Protein AF-A0A1A8JPI0-F1 (afdb_monomer)

Nearest PDB structures (foldseek):
  7llj-assembly1_C  TM=5.396E-01  e=3.370E-02  Homo sapiens
  7l15-assembly1_A  TM=3.030E-01  e=1.569E-03  Monodelphis domestica
  7k0x-assembly1_C  TM=3.435E-01  e=7.639E-03  Monodelphis domestica
  7zt7-assembly1_A  TM=4.839E-01  e=7.078E-02  Homo sapiens
  8vdu-assembly1_B  TM=3.968E-01  e=4.764E-02  Homo sapiens

Solvent-accessible surface area (backbone atoms only — not comparable to full-atom values): 12914 Å² total; per-residue (Å²): 116,48,81,46,78,61,79,91,78,86,69,58,68,74,46,76,54,77,76,43,81,44,63,92,47,103,88,45,77,46,81,47,73,54,82,44,61,61,86,57,78,92,54,77,56,30,42,29,46,37,41,74,49,92,98,50,78,75,46,72,52,73,46,75,52,88,70,71,43,73,78,38,79,75,42,79,43,75,70,52,94,68,92,51,67,63,35,64,44,38,36,37,57,46,61,51,48,36,70,75,84,89,80,41,81,43,66,53,72,57,95,89,44,74,47,74,51,100,48,57,56,57,57,48,79,46,71,64,54,80,30,44,55,46,77,56,93,44,35,34,46,31,36,46,55,47,77,50,89,65,74,56,50,78,48,61,31,44,65,93,33,69,68,56,92,72,42,50,73,50,76,48,75,57,99,75,34,34,38,36,36,44,36,30,76,35,85,60,65,52,30,29,33,42,35,40,39,37,98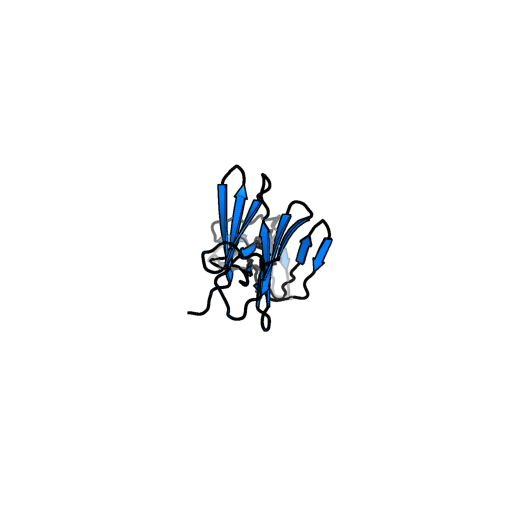,89,51,72,52,73,46,69,53,36,74,44,69,134

Sequence (212 aa):
MQWKWEGRAQLNITELEEVKVITPDAQRWMLLSSLSFTVSHLVKPRIRCEVKHPGAKVLSTSKELHVTFPPKDVKVQIESLTVQQGGTALLLCSCKADPPVSDYRWSYTQHGRTVHLNWRTHFLRVYNLSSSCVVGASEVLCRCSVDSNPKSAVTWSVNETAPRQDYNMSTTSESGMLTASLRGRMDKPLRVICFALNALGNDSLVLLQGDE

Mean predicted aligned error: 15.01 Å

Organism: Not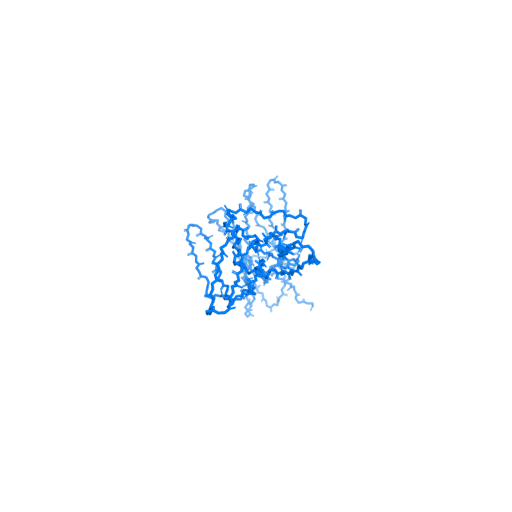hobranchius kuhntae (NCBI:txid321403)

Foldseek 3Di:
DDKDWDDDDDFAFPDWDDWDWDDPDPPDIDIDTDTDTDDDPVDFTKMKDWDDDPPDDIDMDIDTDDDWDAWDPWDWDFPDPDDAAQDKTKIATDTDGPPDDDWDWDWDADPNDIDTDPDTDRIDIDGGDQWAWDDDQFKIKTKDKDQDVVAWDKAKDWQNHGDDPQWDWDWDADPRIIMIMIMGTHNFFTWMKMKIDDPVGIDMHTHTHGDD

Structure (mmCIF, N/CA/C/O backbone):
data_AF-A0A1A8JPI0-F1
#
_entry.id   AF-A0A1A8JPI0-F1
#
loop_
_atom_site.group_PDB
_atom_site.id
_atom_site.type_symbol
_atom_site.label_atom_id
_atom_site.label_alt_id
_atom_site.label_comp_id
_atom_site.label_asym_id
_atom_site.label_entity_id
_atom_site.label_seq_id
_atom_site.pdbx_PDB_ins_code
_atom_site.Cartn_x
_atom_site.Cartn_y
_atom_site.Cartn_z
_atom_site.occupancy
_atom_site.B_iso_or_equiv
_atom_site.auth_seq_id
_atom_site.auth_comp_id
_atom_site.auth_asym_id
_atom_site.auth_atom_id
_atom_site.pdbx_PDB_model_num
ATOM 1 N N . MET A 1 1 ? 25.474 -4.934 -44.610 1.00 78.44 1 MET A N 1
ATOM 2 C CA . MET A 1 1 ? 24.372 -5.369 -43.720 1.00 78.44 1 MET A CA 1
ATOM 3 C C . MET A 1 1 ? 23.954 -4.156 -42.910 1.00 78.44 1 MET A C 1
ATOM 5 O O . MET A 1 1 ? 24.830 -3.366 -42.591 1.00 78.44 1 MET A O 1
ATOM 9 N N . GLN A 1 2 ? 22.663 -3.943 -42.672 1.00 83.31 2 GLN A N 1
ATOM 10 C CA . GLN A 1 2 ? 22.161 -2.754 -41.978 1.00 83.31 2 GLN A CA 1
ATOM 11 C C . GLN A 1 2 ? 21.043 -3.127 -41.004 1.00 83.31 2 GLN A C 1
ATOM 13 O O . GLN A 1 2 ? 20.211 -3.984 -41.308 1.00 83.31 2 GLN A O 1
ATOM 18 N N . TRP A 1 3 ? 21.009 -2.455 -39.858 1.00 83.25 3 TRP A N 1
ATOM 19 C CA . TRP A 1 3 ? 19.936 -2.586 -38.881 1.00 83.25 3 TRP A CA 1
ATOM 20 C C . TRP A 1 3 ? 18.904 -1.482 -39.082 1.00 83.25 3 TRP A C 1
ATOM 22 O O . TRP A 1 3 ? 19.239 -0.329 -39.349 1.00 83.25 3 TRP A O 1
ATOM 32 N N . LYS A 1 4 ? 17.634 -1.848 -38.970 1.00 79.94 4 LYS A N 1
ATOM 33 C CA . LYS A 1 4 ? 16.490 -0.949 -39.024 1.00 79.94 4 LYS A CA 1
ATOM 34 C C . LYS A 1 4 ? 15.548 -1.249 -37.879 1.00 79.94 4 LYS A C 1
ATOM 36 O O . LYS A 1 4 ? 15.477 -2.364 -37.369 1.00 79.94 4 LYS A O 1
ATOM 41 N N . TRP A 1 5 ? 14.779 -0.242 -37.524 1.00 75.69 5 TRP A N 1
ATOM 42 C CA . TRP A 1 5 ? 13.761 -0.347 -36.505 1.00 75.69 5 TRP A CA 1
ATOM 43 C C . TRP A 1 5 ? 12.364 -0.303 -37.135 1.00 75.69 5 TRP A C 1
ATOM 45 O O . TRP A 1 5 ? 12.123 0.454 -38.074 1.00 75.69 5 TRP A O 1
ATOM 55 N N . GLU A 1 6 ? 11.457 -1.131 -36.616 1.00 71.62 6 GLU A N 1
ATOM 56 C CA . GLU A 1 6 ? 10.059 -1.214 -37.047 1.00 71.62 6 GLU A CA 1
ATOM 57 C C . GLU A 1 6 ? 9.144 -0.884 -35.850 1.00 71.62 6 GLU A C 1
ATOM 59 O O . GLU A 1 6 ? 8.754 -1.776 -35.103 1.00 71.62 6 GLU A O 1
ATOM 64 N N . GLY A 1 7 ? 8.808 0.390 -35.615 1.00 65.06 7 GLY A N 1
ATOM 65 C CA . GLY A 1 7 ? 7.918 0.792 -34.510 1.00 65.06 7 GLY A CA 1
ATOM 66 C C . GLY A 1 7 ? 7.526 2.278 -34.528 1.00 65.06 7 GLY A C 1
ATOM 67 O O . GLY A 1 7 ? 7.661 2.926 -35.559 1.00 65.06 7 GLY A O 1
ATOM 68 N N . ARG A 1 8 ? 7.075 2.840 -33.384 1.00 57.16 8 ARG A N 1
ATOM 69 C CA . ARG A 1 8 ? 6.932 4.312 -33.167 1.00 57.16 8 ARG A CA 1
ATOM 70 C C . ARG A 1 8 ? 7.929 4.972 -32.176 1.00 57.16 8 ARG A C 1
ATOM 72 O O . ARG A 1 8 ? 8.239 6.141 -32.353 1.00 57.16 8 ARG A O 1
ATOM 79 N N . ALA A 1 9 ? 8.475 4.249 -31.191 1.00 57.00 9 ALA A N 1
ATOM 80 C CA . ALA A 1 9 ? 9.609 4.676 -30.351 1.00 57.00 9 ALA A CA 1
ATOM 81 C C . ALA A 1 9 ? 11.015 4.222 -30.839 1.00 57.00 9 ALA A C 1
ATOM 83 O O . ALA A 1 9 ? 11.267 3.019 -30.934 1.00 57.00 9 ALA A O 1
ATOM 84 N N . GLN A 1 10 ? 11.939 5.164 -31.075 1.00 58.81 10 GLN A N 1
ATOM 85 C CA . GLN A 1 10 ? 13.361 4.886 -31.345 1.00 58.81 10 GLN A CA 1
ATOM 86 C C . GLN A 1 10 ? 14.073 4.404 -30.064 1.00 58.81 10 GLN A C 1
ATOM 88 O O . GLN A 1 10 ? 13.866 4.965 -28.991 1.00 58.81 10 GLN A O 1
ATOM 93 N N . LEU A 1 11 ? 14.895 3.354 -30.161 1.00 62.53 11 LEU A N 1
ATOM 94 C CA . LEU A 1 11 ? 15.767 2.917 -29.063 1.00 62.53 11 LEU A CA 1
ATOM 95 C C . LEU A 1 11 ? 17.006 3.819 -28.997 1.00 62.53 11 LEU A C 1
ATOM 97 O O . LEU A 1 11 ? 17.505 4.246 -30.038 1.00 62.53 11 LEU A O 1
ATOM 101 N N . ASN A 1 12 ? 17.540 4.050 -27.796 1.00 65.44 12 ASN A N 1
ATOM 102 C CA . ASN A 1 12 ? 18.836 4.709 -27.627 1.00 65.44 12 ASN A CA 1
ATOM 103 C C . ASN A 1 12 ? 19.932 3.738 -28.082 1.00 65.44 12 ASN A C 1
ATOM 105 O O . ASN A 1 12 ? 20.380 2.894 -27.303 1.00 65.44 12 ASN A O 1
ATOM 109 N N . ILE A 1 13 ? 20.293 3.811 -29.366 1.00 64.31 13 ILE A N 1
ATOM 110 C CA . ILE A 1 13 ? 21.412 3.055 -29.931 1.00 64.31 13 ILE A CA 1
ATOM 111 C C . ILE A 1 13 ? 22.673 3.556 -29.242 1.00 64.31 13 ILE A C 1
ATOM 113 O O . ILE A 1 13 ? 22.999 4.739 -29.320 1.00 64.31 13 ILE A O 1
ATOM 117 N N . THR A 1 14 ? 23.346 2.650 -28.547 1.00 61.84 14 THR A N 1
ATOM 118 C CA . THR A 1 14 ? 24.568 2.964 -27.815 1.00 61.84 14 THR A CA 1
ATOM 119 C C . THR A 1 14 ? 25.775 2.831 -28.731 1.00 61.84 14 THR A C 1
ATOM 121 O O . THR A 1 14 ? 26.675 3.658 -28.670 1.00 61.84 14 THR A O 1
ATOM 124 N N . GLU A 1 15 ? 25.777 1.814 -29.601 1.00 67.94 15 GLU A N 1
ATOM 125 C CA . GLU A 1 15 ? 26.880 1.550 -30.522 1.00 67.94 15 GLU A CA 1
ATOM 126 C C . GLU A 1 15 ? 26.414 0.704 -31.716 1.00 67.94 15 GLU A C 1
ATOM 128 O O . GLU A 1 15 ? 25.621 -0.235 -31.574 1.00 67.94 15 GLU A O 1
ATOM 133 N N . LEU A 1 16 ? 26.919 1.040 -32.904 1.00 71.81 16 LEU A N 1
ATOM 134 C CA . LEU A 1 16 ? 26.778 0.236 -34.112 1.00 71.81 16 LEU A CA 1
ATOM 135 C C . LEU A 1 16 ? 28.178 -0.250 -34.494 1.00 71.81 16 LEU A C 1
ATOM 137 O O . LEU A 1 16 ? 28.979 0.533 -34.999 1.00 71.81 16 LEU A O 1
ATOM 141 N N . GLU A 1 17 ? 28.486 -1.517 -34.225 1.00 74.81 17 GLU A N 1
ATOM 142 C CA . GLU A 1 17 ? 29.801 -2.055 -34.574 1.00 74.81 17 GLU A CA 1
ATOM 143 C C . GLU A 1 17 ? 29.957 -2.176 -36.095 1.00 74.81 17 GLU A C 1
ATOM 145 O O . GLU A 1 17 ? 29.012 -2.512 -36.822 1.00 74.81 17 GLU A O 1
ATOM 150 N N . GLU A 1 18 ? 31.184 -1.963 -36.573 1.00 75.12 18 GLU A N 1
ATOM 151 C CA . GLU A 1 18 ? 31.538 -2.204 -37.967 1.00 75.12 18 GLU A CA 1
ATOM 152 C C . GLU A 1 18 ? 31.299 -3.668 -38.366 1.00 75.12 18 GLU A C 1
ATOM 154 O O . GLU A 1 18 ? 31.441 -4.604 -37.573 1.00 75.12 18 GLU A O 1
ATOM 159 N N . VAL A 1 19 ? 30.922 -3.874 -39.629 1.00 80.75 19 VAL A N 1
ATOM 160 C CA . VAL A 1 19 ? 30.636 -5.209 -40.161 1.00 80.75 19 VAL A CA 1
ATOM 161 C C . VAL A 1 19 ? 31.939 -5.997 -40.289 1.00 80.75 19 VAL A C 1
ATOM 163 O O . VAL A 1 19 ? 32.827 -5.616 -41.048 1.00 80.75 19 VAL A O 1
ATOM 166 N N . LYS A 1 20 ? 32.026 -7.133 -39.596 1.00 83.38 20 LYS A N 1
ATOM 167 C CA . LYS A 1 20 ? 33.195 -8.021 -39.599 1.00 83.38 20 LYS A CA 1
ATOM 168 C C . LYS A 1 20 ? 32.975 -9.180 -40.570 1.00 83.38 20 LYS A C 1
ATOM 170 O O . LYS A 1 20 ? 31.888 -9.757 -40.620 1.00 83.38 20 LYS A O 1
ATOM 175 N N . VAL A 1 21 ? 34.009 -9.548 -41.323 1.00 83.00 21 VAL A N 1
ATOM 176 C CA . VAL A 1 21 ? 34.019 -10.778 -42.128 1.00 83.00 21 VAL A CA 1
ATOM 177 C C . VAL A 1 21 ? 34.568 -11.899 -41.255 1.00 83.00 21 VAL A C 1
ATOM 179 O O . VAL A 1 21 ? 35.678 -11.791 -40.743 1.00 83.00 21 VAL A O 1
ATOM 182 N N . ILE A 1 22 ? 33.795 -12.964 -41.070 1.00 85.50 22 ILE A N 1
ATOM 183 C CA . ILE A 1 22 ? 34.200 -14.146 -40.305 1.00 85.50 22 ILE A CA 1
ATOM 184 C C . ILE A 1 22 ? 34.196 -15.376 -41.210 1.00 85.50 22 ILE A C 1
ATOM 186 O O . ILE A 1 22 ? 33.328 -15.524 -42.067 1.00 85.50 22 ILE A O 1
ATOM 190 N N . THR A 1 23 ? 35.148 -16.278 -41.015 1.00 82.25 23 THR A N 1
ATOM 191 C CA . THR A 1 23 ? 35.260 -17.539 -41.761 1.00 82.25 23 THR A CA 1
ATOM 192 C C . THR A 1 23 ? 35.110 -18.708 -40.789 1.00 82.25 23 THR A C 1
ATOM 194 O O . THR A 1 23 ? 36.103 -19.114 -40.190 1.00 82.25 23 THR A O 1
ATOM 197 N N . PRO A 1 24 ? 33.882 -19.215 -40.557 1.00 76.25 24 PRO A N 1
ATOM 198 C CA . PRO A 1 24 ? 33.646 -20.348 -39.655 1.00 76.25 24 PRO A CA 1
ATOM 199 C C . PRO A 1 24 ? 34.310 -21.657 -40.111 1.00 76.25 24 PRO A C 1
ATOM 201 O O . PRO A 1 24 ? 34.528 -22.531 -39.281 1.00 76.25 24 PRO A O 1
ATOM 204 N N . ASP A 1 25 ? 34.616 -21.792 -41.404 1.00 82.81 25 ASP A N 1
ATOM 205 C CA . ASP A 1 25 ? 35.359 -22.912 -41.991 1.00 82.81 25 ASP A CA 1
ATOM 206 C C . ASP A 1 25 ? 36.120 -22.429 -43.246 1.00 82.81 25 ASP A C 1
ATOM 208 O O . ASP A 1 25 ? 35.804 -21.368 -43.795 1.00 82.81 25 ASP A O 1
ATOM 212 N N . ALA A 1 26 ? 37.094 -23.205 -43.727 1.00 76.56 26 ALA A N 1
ATOM 213 C CA . ALA A 1 26 ? 38.000 -22.876 -44.832 1.00 76.56 26 ALA A CA 1
ATOM 214 C C . ALA A 1 26 ? 37.295 -22.546 -46.167 1.00 76.56 26 ALA A C 1
ATOM 216 O O . ALA A 1 26 ? 37.900 -21.933 -47.045 1.00 76.56 26 ALA A O 1
ATOM 217 N N . GLN A 1 27 ? 36.020 -22.918 -46.331 1.00 78.25 27 GLN A N 1
ATOM 218 C CA . GLN A 1 27 ? 35.247 -22.724 -47.566 1.00 78.25 27 GLN A CA 1
ATOM 219 C C . GLN A 1 27 ? 34.099 -21.713 -47.471 1.00 78.25 27 GLN A C 1
ATOM 221 O O . GLN A 1 27 ? 33.479 -21.411 -48.494 1.00 78.25 27 GLN A O 1
ATOM 226 N N . ARG A 1 28 ? 33.778 -21.173 -46.289 1.00 82.88 28 ARG A N 1
ATOM 227 C CA . ARG A 1 28 ? 32.602 -20.304 -46.129 1.00 82.88 28 ARG A CA 1
ATOM 228 C C . ARG A 1 28 ? 32.938 -19.063 -45.324 1.00 82.88 28 ARG A C 1
ATOM 230 O O . ARG A 1 28 ? 33.377 -19.153 -44.186 1.00 82.88 28 ARG A O 1
ATOM 237 N N . TRP A 1 29 ? 32.661 -17.903 -45.909 1.00 80.19 29 TRP A N 1
ATOM 238 C CA . TRP A 1 29 ? 32.711 -16.615 -45.227 1.00 80.19 29 TRP A CA 1
ATOM 239 C C . TRP A 1 29 ? 31.293 -16.154 -44.860 1.00 80.19 29 TRP A C 1
ATOM 241 O O . TRP A 1 29 ? 30.316 -16.477 -45.540 1.00 80.19 29 TRP A O 1
ATOM 251 N N . MET A 1 30 ? 31.169 -15.415 -43.760 1.00 82.06 30 MET A N 1
ATOM 252 C CA . MET A 1 30 ? 29.934 -14.797 -43.280 1.00 82.06 30 MET A CA 1
ATOM 253 C C . MET A 1 30 ? 30.204 -13.350 -42.865 1.00 82.06 30 MET A C 1
ATOM 255 O O . MET A 1 30 ? 31.311 -13.001 -42.460 1.00 82.06 30 MET A O 1
ATOM 259 N N . LEU A 1 31 ? 29.176 -12.508 -42.950 1.00 82.69 31 LEU A N 1
ATOM 260 C CA . LEU A 1 31 ? 29.212 -11.143 -42.431 1.00 82.69 31 LEU A CA 1
ATOM 261 C C . LEU A 1 31 ? 28.540 -11.113 -41.061 1.00 82.69 31 LEU A C 1
ATOM 263 O O . LEU A 1 31 ? 27.388 -11.524 -40.929 1.00 82.69 31 LEU A O 1
ATOM 267 N N . LEU A 1 32 ? 29.250 -10.600 -40.064 1.00 84.56 32 LEU A N 1
ATOM 268 C CA . LEU A 1 32 ? 28.739 -10.364 -38.724 1.00 84.56 32 LEU A CA 1
ATOM 269 C C . LEU A 1 32 ? 28.519 -8.863 -38.533 1.00 84.56 32 LEU A C 1
ATOM 271 O O . LEU A 1 32 ? 29.425 -8.062 -38.745 1.00 84.56 32 LEU A O 1
ATOM 275 N N . SER A 1 33 ? 27.314 -8.484 -38.119 1.00 86.06 33 SER A N 1
ATOM 276 C CA . SER A 1 33 ? 26.987 -7.118 -37.713 1.00 86.06 33 SER A CA 1
ATOM 277 C C . SER A 1 33 ? 26.360 -7.170 -36.326 1.00 86.06 33 SER A C 1
ATOM 279 O O . SER A 1 33 ? 25.425 -7.940 -36.114 1.00 86.06 33 SER A O 1
ATOM 281 N N . SER A 1 34 ? 26.881 -6.367 -35.401 1.00 84.38 34 SER A N 1
ATOM 282 C CA . SER A 1 34 ? 26.417 -6.279 -34.014 1.00 84.38 34 SER A CA 1
ATOM 283 C C . SER A 1 34 ? 25.690 -4.949 -33.796 1.00 84.38 34 SER A C 1
ATOM 285 O O . SER A 1 34 ? 26.083 -3.922 -34.353 1.00 84.38 34 SER A O 1
ATOM 287 N N . LEU A 1 35 ? 24.603 -4.977 -33.026 1.00 84.38 35 LEU A N 1
ATOM 288 C CA . LEU A 1 35 ? 23.810 -3.803 -32.663 1.00 84.38 35 LEU A CA 1
ATOM 289 C C . LEU A 1 35 ? 23.634 -3.781 -31.146 1.00 84.38 35 LEU A C 1
ATOM 291 O O . LEU A 1 35 ? 23.026 -4.697 -30.589 1.00 84.38 35 LEU A O 1
ATOM 295 N N . SER A 1 36 ? 24.080 -2.696 -30.513 1.00 81.62 36 SER A N 1
ATOM 296 C CA . SER A 1 36 ? 23.961 -2.475 -29.072 1.00 81.62 36 SER A CA 1
ATOM 297 C C . SER A 1 36 ? 23.056 -1.279 -28.786 1.00 81.62 36 SER A C 1
ATOM 299 O O . SER A 1 36 ? 23.210 -0.199 -29.359 1.00 81.62 36 SER A O 1
ATOM 301 N N . PHE A 1 37 ? 22.085 -1.461 -27.896 1.00 82.06 37 PHE A N 1
ATOM 302 C CA . PHE A 1 37 ? 21.125 -0.423 -27.520 1.00 82.06 37 PHE A CA 1
ATOM 303 C C . PHE A 1 37 ? 20.612 -0.645 -26.098 1.00 82.06 37 PHE A C 1
ATOM 305 O O . PHE A 1 37 ? 20.614 -1.765 -25.583 1.00 82.06 37 PHE A O 1
ATOM 312 N N . THR A 1 38 ? 20.121 0.418 -25.462 1.00 81.94 38 THR A N 1
ATOM 313 C CA . THR A 1 38 ? 19.452 0.305 -24.161 1.00 81.94 38 THR A CA 1
ATOM 314 C C . THR A 1 38 ? 17.986 -0.072 -24.346 1.00 81.94 38 THR A C 1
ATOM 316 O O . THR A 1 38 ? 17.207 0.651 -24.969 1.00 81.94 38 THR A O 1
ATOM 319 N N . VAL A 1 39 ? 17.599 -1.218 -23.792 1.00 82.38 39 VAL A N 1
ATOM 320 C CA . VAL A 1 39 ? 16.227 -1.728 -23.864 1.00 82.38 39 VAL A CA 1
ATOM 321 C C . VAL A 1 39 ? 15.361 -1.036 -22.805 1.00 82.38 39 VAL A C 1
ATOM 323 O O . VAL A 1 39 ? 15.800 -0.821 -21.677 1.00 82.38 39 VAL A O 1
ATOM 326 N N . SER A 1 40 ? 14.109 -0.721 -23.146 1.00 83.44 40 SER A N 1
ATOM 327 C CA . SER A 1 40 ? 13.115 -0.201 -22.203 1.00 83.44 40 SER A CA 1
ATOM 328 C C . SER A 1 40 ? 11.871 -1.082 -22.188 1.00 83.44 40 SER A C 1
ATOM 330 O O . SER A 1 40 ? 11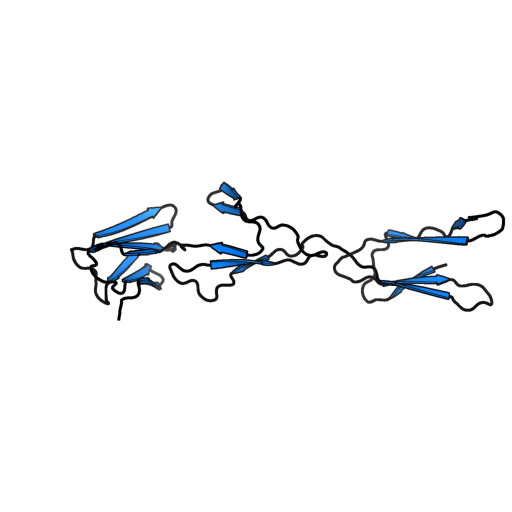.348 -1.437 -23.239 1.00 83.44 40 SER A O 1
ATOM 332 N N . HIS A 1 41 ? 11.371 -1.385 -20.990 1.00 83.88 41 HIS A N 1
ATOM 333 C CA . HIS A 1 41 ? 10.131 -2.138 -20.770 1.00 83.88 41 HIS A CA 1
ATOM 334 C C . HIS A 1 41 ? 8.861 -1.357 -21.156 1.00 83.88 41 HIS A C 1
ATOM 336 O O . HIS A 1 41 ? 7.781 -1.932 -21.247 1.00 83.88 41 HIS A O 1
ATOM 342 N N . LEU A 1 42 ? 8.976 -0.043 -21.382 1.00 81.38 42 LEU A N 1
ATOM 343 C CA . LEU A 1 42 ? 7.857 0.812 -21.794 1.00 81.38 42 LEU A CA 1
ATOM 344 C C . LEU A 1 42 ? 7.460 0.602 -23.262 1.00 81.38 42 LEU A C 1
ATOM 346 O O . LEU A 1 42 ? 6.424 1.098 -23.702 1.00 81.38 42 LEU A O 1
ATOM 350 N N . VAL A 1 43 ? 8.292 -0.102 -24.030 1.00 81.06 43 VAL A N 1
ATOM 351 C CA . VAL A 1 43 ? 8.100 -0.342 -25.459 1.00 81.06 43 VAL A CA 1
ATOM 352 C C . VAL A 1 43 ? 8.316 -1.820 -25.764 1.00 81.06 43 VAL A C 1
ATOM 354 O O . VAL A 1 43 ? 9.036 -2.510 -25.051 1.00 81.06 43 VAL A O 1
ATOM 357 N N . LYS A 1 44 ? 7.702 -2.311 -26.843 1.00 79.94 44 LYS A N 1
ATOM 358 C CA . LYS A 1 44 ? 7.962 -3.647 -27.398 1.00 79.94 44 LYS A CA 1
ATOM 359 C C . LYS A 1 44 ? 8.850 -3.489 -28.631 1.00 79.94 44 LYS A C 1
ATOM 361 O O . LYS A 1 44 ? 8.329 -3.169 -29.703 1.00 79.94 44 LYS A O 1
ATOM 366 N N . PRO A 1 45 ? 10.184 -3.585 -28.498 1.00 82.94 45 PRO A N 1
ATOM 367 C CA . PRO A 1 45 ? 11.060 -3.274 -29.609 1.00 82.94 45 PRO A CA 1
ATOM 368 C C . PRO A 1 45 ? 11.036 -4.388 -30.654 1.00 82.94 45 PRO A C 1
ATOM 370 O O . PRO A 1 45 ? 11.165 -5.575 -30.344 1.00 82.94 45 PRO A O 1
ATOM 373 N N . ARG A 1 46 ? 10.921 -3.974 -31.916 1.00 86.44 46 ARG A N 1
ATOM 374 C CA . ARG A 1 46 ? 11.045 -4.838 -33.085 1.00 86.44 46 ARG A CA 1
ATOM 375 C C . ARG A 1 46 ? 12.183 -4.338 -33.963 1.00 86.44 46 ARG A C 1
ATOM 377 O O . ARG A 1 46 ? 12.196 -3.188 -34.406 1.00 86.44 46 ARG A O 1
ATOM 384 N N . ILE A 1 47 ? 13.146 -5.221 -34.187 1.00 87.75 47 ILE A N 1
ATOM 385 C CA . ILE A 1 47 ? 14.379 -4.925 -34.908 1.00 87.75 47 ILE A CA 1
ATOM 386 C C . ILE A 1 47 ? 14.383 -5.720 -36.199 1.00 87.75 47 ILE A C 1
ATOM 388 O O . ILE A 1 47 ? 14.065 -6.907 -36.209 1.00 87.75 47 ILE A O 1
ATOM 392 N N . ARG A 1 48 ? 14.770 -5.061 -37.284 1.00 88.56 48 ARG A N 1
ATOM 393 C CA . ARG A 1 48 ? 14.915 -5.641 -38.608 1.00 88.56 48 ARG A CA 1
ATOM 394 C C . ARG A 1 48 ? 16.379 -5.598 -39.025 1.00 88.56 48 ARG A C 1
ATOM 396 O O . ARG A 1 48 ? 17.003 -4.542 -39.007 1.00 88.56 48 ARG A O 1
ATOM 403 N N . CYS A 1 49 ? 16.914 -6.728 -39.456 1.00 88.12 49 CYS A N 1
ATOM 404 C CA . CYS A 1 49 ? 18.201 -6.794 -40.130 1.00 88.12 49 CYS A CA 1
ATOM 405 C C . CYS A 1 49 ? 17.979 -6.898 -41.637 1.00 88.12 49 CYS A C 1
ATOM 407 O O . CYS A 1 49 ? 17.167 -7.7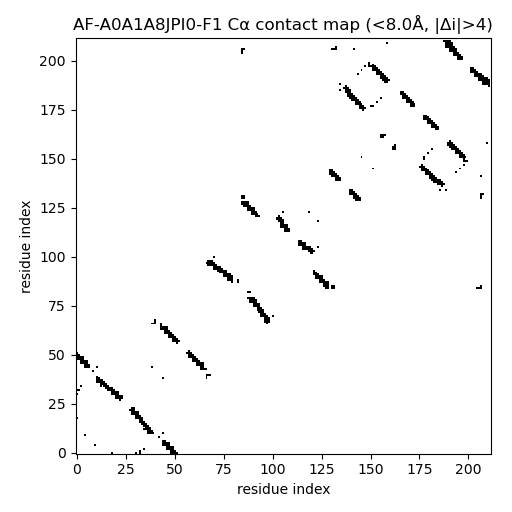13 -42.077 1.00 88.12 49 CYS A O 1
ATOM 409 N N . GLU A 1 50 ? 18.695 -6.102 -42.427 1.00 89.69 50 GLU A N 1
ATOM 410 C CA . GLU A 1 50 ? 18.640 -6.142 -43.887 1.00 89.69 50 GLU A CA 1
ATOM 411 C C . GLU A 1 50 ? 20.029 -6.341 -44.504 1.00 89.69 50 GLU A C 1
ATOM 413 O O . GLU A 1 50 ? 21.012 -5.682 -44.150 1.00 89.69 50 GLU A O 1
ATOM 418 N N . VAL A 1 51 ? 20.099 -7.220 -45.499 1.00 88.19 51 VAL A N 1
ATOM 419 C CA . VAL A 1 51 ? 21.290 -7.465 -46.311 1.00 88.19 51 VAL A CA 1
ATOM 420 C C . VAL A 1 51 ? 20.997 -7.029 -47.738 1.00 88.19 51 VAL A C 1
ATOM 422 O O . VAL A 1 51 ? 20.009 -7.436 -48.348 1.00 88.19 51 VAL A O 1
ATOM 425 N N . LYS A 1 52 ? 21.884 -6.188 -48.269 1.00 86.56 52 LYS A N 1
ATOM 426 C CA . LYS A 1 52 ? 21.859 -5.725 -49.653 1.00 86.56 52 LYS A CA 1
ATOM 427 C C . LYS A 1 52 ? 23.116 -6.233 -50.341 1.00 86.56 52 LYS A C 1
ATOM 429 O O . LYS A 1 52 ? 24.211 -5.992 -49.838 1.00 86.56 52 LYS A O 1
ATOM 434 N N . HIS A 1 53 ? 22.946 -6.913 -51.468 1.00 83.75 53 HIS A N 1
ATOM 435 C CA . HIS A 1 53 ? 24.035 -7.349 -52.332 1.00 83.75 53 HIS A CA 1
ATOM 436 C C . HIS A 1 53 ? 23.738 -6.878 -53.763 1.00 83.75 53 HIS A C 1
ATOM 438 O O . HIS A 1 53 ? 22.590 -7.010 -54.200 1.00 83.75 53 HIS A O 1
ATOM 444 N N . PRO A 1 54 ? 24.718 -6.321 -54.497 1.00 86.31 54 PRO A N 1
ATOM 445 C CA . PRO A 1 54 ? 24.517 -5.888 -55.877 1.00 86.31 54 PRO A CA 1
ATOM 446 C C . PRO A 1 54 ? 23.932 -7.012 -56.744 1.00 86.31 54 PRO A C 1
ATOM 448 O O . PRO A 1 54 ? 24.385 -8.152 -56.684 1.00 86.31 54 PRO A O 1
ATOM 451 N N . GLY A 1 55 ? 22.887 -6.715 -57.516 1.00 85.81 55 GLY A N 1
ATOM 452 C CA . GLY A 1 55 ? 22.234 -7.698 -58.391 1.00 85.81 55 GLY A CA 1
ATOM 453 C C . GLY A 1 55 ? 21.365 -8.750 -57.685 1.00 85.81 55 GLY A C 1
ATOM 454 O O . GLY A 1 55 ? 20.728 -9.550 -58.364 1.00 85.81 55 GLY A O 1
ATOM 455 N N . ALA A 1 56 ? 21.280 -8.742 -56.351 1.00 87.00 56 ALA A N 1
ATOM 456 C CA . ALA A 1 56 ? 20.389 -9.614 -55.590 1.00 87.00 56 ALA A CA 1
ATOM 457 C C . ALA A 1 56 ? 19.231 -8.823 -54.969 1.00 87.00 56 ALA A C 1
ATOM 459 O O . ALA A 1 56 ? 19.343 -7.632 -54.666 1.00 87.00 56 ALA A O 1
ATOM 460 N N . LYS A 1 57 ? 18.105 -9.504 -54.734 1.00 88.94 57 LYS A N 1
ATOM 461 C CA . LYS A 1 57 ? 17.006 -8.929 -53.951 1.00 88.94 57 LYS A CA 1
ATOM 462 C C . LYS A 1 57 ? 17.471 -8.684 -52.516 1.00 88.94 57 LYS A C 1
ATOM 464 O O . LYS A 1 57 ? 18.222 -9.477 -51.952 1.00 88.94 57 LYS A O 1
ATOM 469 N N . VAL A 1 58 ? 16.992 -7.592 -51.923 1.00 89.19 58 VAL A N 1
ATOM 470 C CA . VAL A 1 58 ? 17.234 -7.295 -50.508 1.00 89.19 58 VAL A CA 1
ATOM 471 C C . VAL A 1 58 ? 16.609 -8.398 -49.663 1.00 89.19 58 VAL A C 1
ATOM 473 O O . VAL A 1 58 ? 15.423 -8.694 -49.806 1.00 89.19 58 VAL A O 1
ATOM 476 N N . LEU A 1 59 ? 17.407 -8.990 -48.779 1.00 90.25 59 LEU A N 1
ATOM 477 C CA . LEU A 1 59 ? 16.935 -9.964 -47.803 1.00 90.25 59 LEU A CA 1
ATOM 478 C C . LEU A 1 59 ? 16.787 -9.281 -46.450 1.00 90.25 59 LEU A C 1
ATOM 480 O O . LEU A 1 59 ? 17.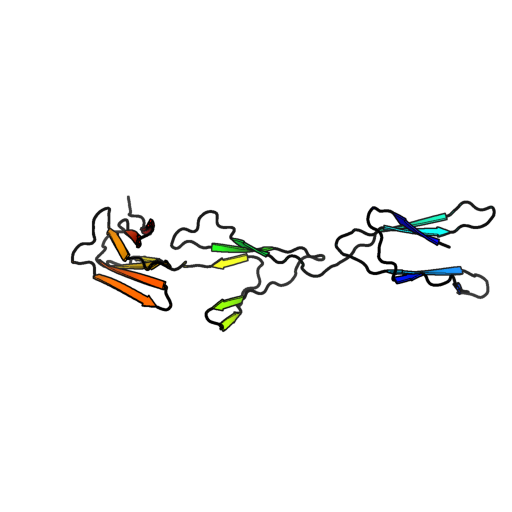615 -8.450 -46.075 1.00 90.25 59 LEU A O 1
ATOM 484 N N . SER A 1 60 ? 15.736 -9.628 -45.714 1.00 90.56 60 SER A N 1
ATOM 485 C CA . SER A 1 60 ? 15.472 -9.042 -44.405 1.00 90.56 60 SER A CA 1
ATOM 486 C C . SER A 1 60 ? 14.858 -10.041 -43.445 1.00 90.56 60 SER A C 1
ATOM 488 O O . SER A 1 60 ? 14.003 -10.827 -43.846 1.00 90.56 60 SER A O 1
ATOM 490 N N . THR A 1 61 ? 15.222 -9.939 -42.174 1.00 90.56 61 THR A N 1
ATOM 491 C CA . THR A 1 61 ? 14.575 -10.666 -41.081 1.00 90.56 61 THR A CA 1
ATOM 492 C C . THR A 1 61 ? 14.235 -9.697 -39.960 1.00 90.56 61 THR A C 1
ATOM 494 O O . THR A 1 61 ? 14.994 -8.759 -39.715 1.00 90.56 61 THR A O 1
ATOM 497 N N . SER A 1 62 ? 13.105 -9.910 -39.290 1.00 90.19 62 SER A N 1
ATOM 498 C CA . SER A 1 62 ? 12.681 -9.092 -38.154 1.00 90.19 62 SER A CA 1
ATOM 499 C C . SER A 1 62 ? 12.520 -9.957 -36.912 1.00 90.19 62 SER A C 1
ATOM 501 O O . SER A 1 62 ? 11.996 -11.069 -36.980 1.00 90.19 62 SER A O 1
ATOM 503 N N . LYS A 1 63 ? 12.917 -9.416 -35.763 1.00 88.44 63 LYS A N 1
ATOM 504 C CA . LYS A 1 63 ? 12.747 -10.036 -34.454 1.00 88.44 63 LYS A CA 1
ATOM 505 C C . LYS A 1 63 ? 12.077 -9.051 -33.507 1.00 88.44 63 LYS A C 1
ATOM 507 O O . LYS A 1 63 ? 12.539 -7.925 -33.336 1.00 88.44 63 LYS A O 1
ATOM 512 N N . GLU A 1 64 ? 10.985 -9.493 -32.899 1.00 87.88 64 GLU A N 1
ATOM 513 C CA . GLU A 1 64 ? 10.394 -8.824 -31.745 1.00 87.88 64 GLU A CA 1
ATOM 514 C C . GLU A 1 64 ? 11.063 -9.350 -30.478 1.00 87.88 64 GLU A C 1
ATOM 516 O O . GLU A 1 64 ? 11.293 -10.558 -30.339 1.00 87.88 64 GLU A O 1
ATOM 521 N N . LEU A 1 65 ? 11.431 -8.432 -29.594 1.00 86.00 65 LEU A N 1
ATOM 522 C CA . LEU A 1 65 ? 12.127 -8.748 -28.359 1.00 86.00 65 LEU A CA 1
ATOM 523 C C . LEU A 1 65 ? 11.135 -8.738 -27.203 1.00 86.00 65 LEU A C 1
ATOM 525 O O . LEU A 1 65 ? 10.456 -7.740 -26.955 1.00 86.00 65 LEU A O 1
ATOM 529 N N . HIS A 1 66 ? 11.084 -9.852 -26.479 1.00 88.12 66 HIS A N 1
ATOM 530 C CA . HIS A 1 66 ? 10.387 -9.927 -25.205 1.00 88.12 66 HIS A CA 1
ATOM 531 C C . HIS A 1 66 ? 11.300 -9.363 -24.119 1.00 88.12 66 HIS A C 1
ATOM 533 O O . HIS A 1 66 ? 12.405 -9.860 -23.906 1.00 88.12 66 HIS A O 1
ATOM 539 N N . VAL A 1 67 ? 10.859 -8.274 -23.492 1.00 88.50 67 VAL A N 1
ATOM 540 C CA . VAL A 1 67 ? 11.627 -7.556 -22.475 1.00 88.50 67 VAL A CA 1
ATOM 541 C C . VAL A 1 67 ? 11.022 -7.860 -21.116 1.00 88.50 67 VAL A C 1
ATOM 543 O O . VAL A 1 67 ? 9.948 -7.363 -20.790 1.00 88.50 67 VAL A O 1
ATOM 546 N N . THR A 1 68 ? 11.729 -8.649 -20.318 1.00 91.50 68 THR A N 1
ATOM 547 C CA . THR A 1 68 ? 11.381 -8.906 -18.919 1.00 91.50 68 THR A CA 1
ATOM 548 C C . THR A 1 68 ? 11.855 -7.760 -18.033 1.00 91.50 68 THR A C 1
ATOM 550 O O . THR A 1 68 ? 12.915 -7.174 -18.272 1.00 91.50 68 THR A O 1
ATOM 553 N N . PHE A 1 69 ? 11.096 -7.444 -16.990 1.00 92.06 69 PHE A N 1
ATOM 554 C CA . PHE A 1 69 ? 11.409 -6.365 -16.064 1.00 92.06 69 PHE A CA 1
ATOM 555 C C . PHE A 1 69 ? 10.919 -6.672 -14.642 1.00 92.06 69 PHE A C 1
ATOM 557 O O . PHE A 1 69 ? 9.874 -7.304 -14.460 1.00 92.06 69 PHE A O 1
ATOM 564 N N . PRO A 1 70 ? 11.657 -6.204 -13.615 1.00 93.06 70 PRO A N 1
ATOM 565 C CA . PRO A 1 70 ? 11.245 -6.366 -12.225 1.00 93.06 70 PRO A CA 1
ATOM 566 C C . PRO A 1 70 ? 9.977 -5.550 -11.929 1.00 93.06 70 PRO A C 1
ATOM 568 O O . PRO A 1 70 ? 9.676 -4.619 -12.676 1.00 93.06 70 PRO A O 1
ATOM 571 N N . PRO A 1 71 ? 9.276 -5.817 -10.812 1.00 94.94 71 PRO A N 1
ATOM 572 C CA . PRO A 1 71 ? 8.094 -5.059 -10.416 1.00 94.94 71 PRO A CA 1
ATOM 573 C C . PRO A 1 71 ? 8.312 -3.540 -10.446 1.00 94.94 71 PRO A C 1
ATOM 575 O O . PRO A 1 71 ? 9.191 -3.000 -9.770 1.00 94.94 71 PRO A O 1
ATOM 578 N N . LYS A 1 72 ? 7.491 -2.846 -11.233 1.00 93.19 72 LYS A N 1
ATOM 579 C CA . LYS A 1 72 ? 7.414 -1.384 -11.332 1.00 93.19 72 LYS A CA 1
ATOM 580 C C . LYS A 1 72 ? 6.021 -0.904 -10.951 1.00 93.19 72 LYS A C 1
ATOM 582 O O . LYS A 1 72 ? 5.065 -1.679 -10.948 1.00 93.19 72 LYS A O 1
ATOM 587 N N . ASP A 1 73 ? 5.920 0.386 -10.638 1.00 92.69 73 ASP A N 1
ATOM 588 C CA . ASP A 1 73 ? 4.665 1.044 -10.260 1.00 92.69 73 ASP A CA 1
ATOM 589 C C . ASP A 1 73 ? 3.942 0.329 -9.104 1.00 92.69 73 ASP A C 1
ATOM 591 O O . ASP A 1 73 ? 2.729 0.132 -9.157 1.00 92.69 73 ASP A O 1
ATOM 595 N N . VAL A 1 74 ? 4.690 -0.098 -8.079 1.00 93.88 74 VAL A N 1
ATOM 596 C CA . VAL A 1 74 ? 4.124 -0.785 -6.910 1.00 93.88 74 VAL A CA 1
ATOM 597 C C . VAL A 1 74 ? 3.180 0.163 -6.174 1.00 93.88 74 VAL A C 1
ATOM 599 O O . VAL A 1 74 ? 3.579 1.253 -5.764 1.00 93.88 74 VAL A O 1
ATOM 602 N N . LYS A 1 75 ? 1.924 -0.250 -6.010 1.00 92.94 75 LYS A N 1
ATOM 603 C CA . LYS A 1 75 ? 0.862 0.527 -5.368 1.00 92.94 75 LYS A CA 1
ATOM 604 C C . LYS A 1 75 ? 0.093 -0.348 -4.395 1.00 92.94 75 LYS A C 1
ATOM 606 O O . LYS A 1 75 ? -0.301 -1.459 -4.741 1.00 92.94 75 LYS A O 1
ATOM 611 N N . VAL A 1 76 ? -0.173 0.192 -3.210 1.00 90.88 76 VAL A N 1
ATOM 612 C CA . VAL A 1 76 ? -1.099 -0.400 -2.241 1.00 90.88 76 VAL A CA 1
ATOM 613 C C . VAL A 1 76 ? -2.428 0.338 -2.349 1.00 90.88 76 VAL A C 1
ATOM 615 O O . VAL A 1 76 ? -2.464 1.562 -2.239 1.00 90.88 76 VAL A O 1
ATOM 618 N N . GLN A 1 77 ? -3.503 -0.399 -2.602 1.00 87.19 77 GLN A N 1
ATOM 619 C CA . GLN A 1 77 ? -4.868 0.116 -2.693 1.00 87.19 77 GLN A CA 1
ATOM 620 C C . GLN A 1 77 ? -5.733 -0.520 -1.606 1.00 87.19 77 GLN A C 1
ATOM 622 O O . GLN A 1 77 ? -5.494 -1.656 -1.203 1.00 87.19 77 GLN A O 1
ATOM 627 N N . ILE A 1 78 ? -6.731 0.220 -1.132 1.00 82.00 78 ILE A N 1
ATOM 628 C CA . ILE A 1 78 ? -7.756 -0.295 -0.223 1.00 82.00 78 ILE A CA 1
ATOM 629 C C . ILE A 1 78 ? -8.915 -0.770 -1.100 1.00 82.00 78 ILE A C 1
ATOM 631 O O . ILE A 1 78 ? -9.520 0.045 -1.791 1.00 82.00 78 ILE A O 1
ATOM 635 N N . GLU A 1 79 ? -9.211 -2.069 -1.098 1.00 71.81 79 GLU A N 1
ATOM 636 C CA . GLU A 1 79 ? -10.321 -2.628 -1.888 1.00 71.81 79 GLU A CA 1
ATOM 637 C C . GLU A 1 79 ? -11.676 -2.575 -1.169 1.00 71.81 79 GLU A C 1
ATOM 639 O O . GLU A 1 79 ? -12.720 -2.721 -1.800 1.00 71.81 79 GLU A O 1
ATOM 644 N N . SER A 1 80 ? -11.704 -2.371 0.150 1.00 65.38 80 SER A N 1
ATOM 645 C CA . SER A 1 80 ? -12.968 -2.305 0.890 1.00 65.38 80 SER A CA 1
ATOM 646 C C . SER A 1 80 ? -13.745 -1.024 0.549 1.00 65.38 80 SER A C 1
ATOM 648 O O . SER A 1 80 ? -13.267 0.068 0.854 1.00 65.38 80 SER A O 1
ATOM 650 N N . LEU A 1 81 ? -14.953 -1.158 -0.021 1.00 48.34 81 LEU A N 1
ATOM 651 C CA . LEU A 1 81 ? -15.828 -0.034 -0.412 1.00 48.34 81 LEU A CA 1
ATOM 652 C C . LEU A 1 81 ? -16.344 0.808 0.769 1.00 48.34 81 LEU A C 1
ATOM 654 O O . LEU A 1 81 ? -16.688 1.970 0.585 1.00 48.34 81 LEU A O 1
ATOM 658 N N . THR A 1 82 ? -16.392 0.245 1.976 1.00 40.88 82 THR A N 1
ATOM 659 C CA . THR A 1 82 ? -16.833 0.938 3.193 1.00 40.88 82 THR A CA 1
ATOM 660 C C . THR A 1 82 ? -16.093 0.360 4.390 1.00 40.88 82 THR A C 1
ATOM 662 O O . THR A 1 82 ? -16.284 -0.805 4.742 1.00 40.88 82 THR A O 1
ATOM 665 N N . VAL A 1 83 ? -15.238 1.163 5.020 1.00 47.34 83 VAL A N 1
ATOM 666 C CA . VAL A 1 83 ? -14.599 0.807 6.288 1.00 47.34 83 VAL A CA 1
ATOM 667 C C . VAL A 1 83 ? -15.623 1.024 7.400 1.00 47.34 83 VAL A C 1
ATOM 669 O O . VAL A 1 83 ? -15.773 2.129 7.906 1.00 47.34 83 VAL A O 1
ATOM 672 N N . GLN A 1 84 ? -16.378 -0.022 7.731 1.00 43.59 84 GLN A N 1
ATOM 673 C CA . GLN A 1 84 ? -17.214 -0.044 8.930 1.00 43.59 84 GLN A CA 1
ATOM 674 C C . GLN A 1 84 ? -16.450 -0.660 10.103 1.00 43.59 84 GLN A C 1
ATOM 676 O O . GLN A 1 84 ? -15.480 -1.401 9.930 1.00 43.59 84 GLN A O 1
ATOM 681 N N . GLN A 1 85 ? -16.876 -0.322 11.312 1.00 39.31 85 GLN A N 1
ATOM 682 C CA . GLN A 1 85 ? -16.238 -0.734 12.550 1.00 39.31 85 GLN A CA 1
ATOM 683 C C . GLN A 1 85 ? -16.241 -2.254 12.761 1.00 39.31 85 GLN A C 1
ATOM 685 O O . GLN A 1 85 ? -17.198 -2.928 12.400 1.00 39.31 85 GLN A O 1
ATOM 690 N N . GLY A 1 86 ? -15.153 -2.815 13.310 1.00 47.16 86 GLY A N 1
ATOM 691 C CA . GLY A 1 86 ? -14.953 -4.275 13.373 1.00 47.16 86 GLY A CA 1
ATOM 692 C C . GLY A 1 86 ? -14.733 -4.924 11.997 1.00 47.16 86 GLY A C 1
ATOM 693 O O . GLY A 1 86 ? -14.464 -6.122 11.901 1.00 47.16 86 GLY A O 1
ATOM 694 N N . GLY A 1 87 ? -14.806 -4.125 10.931 1.00 50.81 87 GLY A N 1
ATOM 695 C CA . GLY A 1 87 ? -14.584 -4.538 9.565 1.00 50.81 87 GLY A CA 1
ATOM 696 C C . GLY A 1 87 ? -13.127 -4.880 9.297 1.00 50.81 87 GLY A C 1
ATOM 697 O O . GLY A 1 87 ? -12.195 -4.456 9.984 1.00 50.81 87 GLY A O 1
ATOM 698 N N . THR A 1 88 ? -12.941 -5.678 8.257 1.00 57.34 88 THR A N 1
ATOM 699 C CA . THR A 1 88 ? -11.622 -6.032 7.748 1.00 57.34 88 THR A CA 1
ATOM 700 C C . THR A 1 88 ? -11.313 -5.132 6.562 1.00 57.34 88 THR A C 1
ATOM 702 O O . THR A 1 88 ? -12.038 -5.170 5.568 1.00 57.34 88 THR A O 1
ATOM 705 N N . ALA A 1 89 ? -10.239 -4.348 6.633 1.00 72.12 89 ALA A N 1
ATOM 706 C CA . ALA A 1 89 ? -9.723 -3.678 5.445 1.00 72.12 89 ALA A CA 1
ATOM 707 C C . ALA A 1 89 ? -8.896 -4.680 4.635 1.00 72.12 89 ALA A C 1
ATOM 709 O O . ALA A 1 89 ? -7.980 -5.319 5.165 1.00 72.12 89 ALA A O 1
ATOM 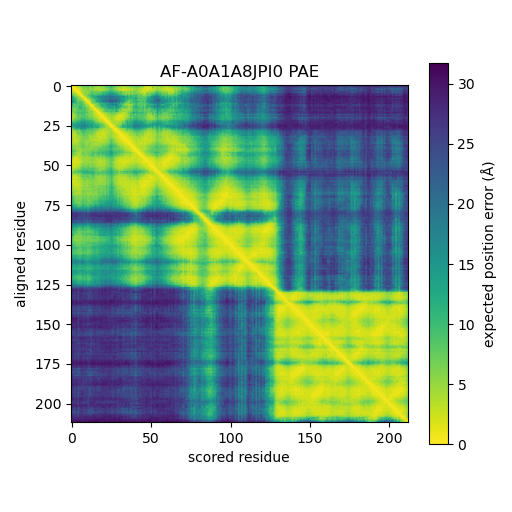710 N N . LEU A 1 90 ? -9.223 -4.821 3.351 1.00 79.12 90 LEU A N 1
ATOM 711 C CA . LEU A 1 90 ? -8.417 -5.585 2.407 1.00 79.12 90 LEU A CA 1
ATOM 712 C C . LEU A 1 90 ? -7.492 -4.621 1.670 1.00 79.12 90 LEU A C 1
ATOM 714 O O . LEU A 1 90 ? -7.942 -3.799 0.871 1.00 79.12 90 LEU A O 1
ATOM 718 N N . LEU A 1 91 ? -6.199 -4.717 1.960 1.00 86.88 91 LEU A N 1
ATOM 719 C CA . LEU A 1 91 ? -5.162 -4.014 1.221 1.00 86.88 91 LEU A CA 1
ATOM 720 C C . LEU A 1 91 ? -4.692 -4.899 0.076 1.00 86.88 91 LEU A C 1
ATOM 722 O O . LEU A 1 91 ? -4.343 -6.056 0.303 1.00 86.88 91 LEU A O 1
ATOM 726 N N . LEU A 1 92 ? -4.635 -4.348 -1.129 1.00 90.69 92 LEU A N 1
ATOM 727 C CA . LEU A 1 92 ? -4.134 -5.022 -2.319 1.00 90.69 92 LEU A CA 1
ATOM 728 C C . LEU A 1 92 ? -2.855 -4.336 -2.799 1.00 90.69 92 LEU A C 1
ATOM 730 O O . LEU A 1 92 ? -2.846 -3.139 -3.083 1.00 90.69 92 LEU A O 1
ATOM 734 N N . CYS A 1 93 ? -1.773 -5.101 -2.909 1.00 91.38 93 CYS A N 1
ATOM 735 C CA . CYS A 1 93 ? -0.534 -4.674 -3.541 1.00 91.38 93 CYS A CA 1
ATOM 736 C C . CYS A 1 93 ? -0.570 -5.049 -5.027 1.00 91.38 93 CYS A C 1
ATOM 738 O O . CYS A 1 93 ? -0.630 -6.226 -5.387 1.00 91.38 93 CYS A O 1
ATOM 740 N N . SER A 1 94 ? -0.517 -4.040 -5.889 1.00 92.44 94 SER A N 1
ATOM 741 C CA . SER A 1 94 ? -0.501 -4.181 -7.345 1.00 92.44 94 SER A CA 1
ATOM 742 C C . SER A 1 94 ? 0.787 -3.604 -7.924 1.00 92.44 94 SER A C 1
ATOM 744 O O . SER A 1 94 ? 1.356 -2.653 -7.388 1.00 92.44 94 SER A O 1
ATOM 746 N N . CYS A 1 95 ? 1.274 -4.190 -9.014 1.00 93.81 95 C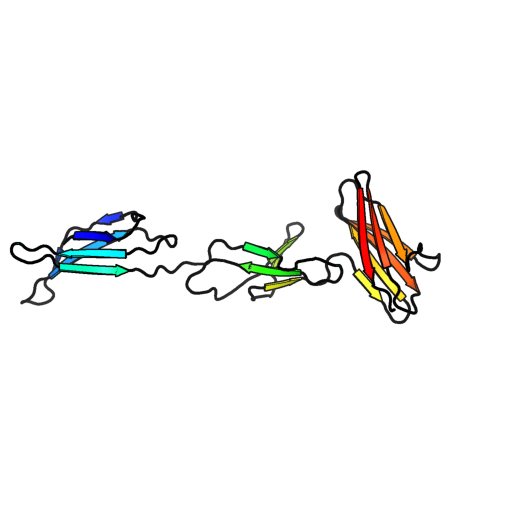YS A N 1
ATOM 747 C CA . CYS A 1 95 ? 2.446 -3.715 -9.742 1.00 93.81 95 CYS A CA 1
ATOM 748 C C . CYS A 1 95 ? 2.424 -4.248 -11.180 1.00 93.81 95 CYS A C 1
ATOM 750 O O . CYS A 1 95 ? 1.638 -5.135 -11.519 1.00 93.81 95 CYS A O 1
ATOM 752 N N . LYS A 1 96 ? 3.304 -3.716 -12.027 1.00 93.25 96 LYS A N 1
ATOM 753 C CA . LYS A 1 96 ? 3.581 -4.267 -13.358 1.00 93.25 96 LYS A CA 1
ATOM 754 C C . LYS A 1 96 ? 4.882 -5.053 -13.290 1.00 93.25 96 LYS A C 1
ATOM 756 O O . LYS A 1 96 ? 5.890 -4.490 -12.868 1.00 93.25 96 LYS A O 1
ATOM 761 N N . ALA A 1 97 ? 4.874 -6.312 -13.707 1.00 94.06 97 ALA A N 1
ATOM 762 C CA . ALA A 1 97 ? 6.061 -7.162 -13.729 1.00 94.06 97 ALA A CA 1
ATOM 763 C C . ALA A 1 97 ? 5.967 -8.191 -14.859 1.00 94.06 97 ALA A C 1
ATOM 765 O O . ALA A 1 97 ? 4.868 -8.643 -15.187 1.00 94.06 97 ALA A O 1
ATOM 766 N N . ASP A 1 98 ? 7.118 -8.565 -15.414 1.00 93.38 98 ASP A N 1
ATOM 767 C CA . ASP A 1 98 ? 7.252 -9.677 -16.354 1.00 93.38 98 ASP A CA 1
ATOM 768 C C . ASP A 1 98 ? 8.610 -10.370 -16.123 1.00 93.38 98 ASP A C 1
ATOM 770 O O . ASP A 1 98 ? 9.645 -9.730 -16.333 1.00 93.38 98 ASP A O 1
ATOM 774 N N . PRO A 1 99 ? 8.655 -11.637 -15.671 1.00 93.81 99 PRO A N 1
ATOM 775 C CA . PRO A 1 99 ? 7.517 -12.523 -15.402 1.00 93.81 99 PRO A CA 1
ATOM 776 C C . PRO A 1 99 ? 6.686 -12.082 -14.175 1.00 93.81 99 PRO A C 1
ATOM 778 O O . PRO A 1 99 ? 7.090 -11.168 -13.450 1.00 93.81 99 PRO A O 1
ATOM 781 N N . PRO A 1 100 ? 5.514 -12.704 -13.926 1.00 92.75 100 PRO A N 1
ATOM 782 C CA . PRO A 1 100 ? 4.687 -12.399 -12.761 1.00 92.75 100 PRO A CA 1
ATOM 783 C C . PRO A 1 100 ? 5.458 -12.478 -11.438 1.00 92.75 100 PRO A C 1
ATOM 785 O O . PRO A 1 100 ? 6.384 -13.274 -11.280 1.00 92.75 100 PRO A O 1
ATOM 788 N N . VAL A 1 101 ? 5.050 -11.652 -10.472 1.00 93.81 101 VAL A N 1
ATOM 789 C CA . VAL A 1 101 ? 5.712 -11.550 -9.165 1.00 93.81 101 VAL A CA 1
ATOM 790 C C . VAL A 1 101 ? 5.657 -12.872 -8.407 1.00 93.81 101 VAL A C 1
ATOM 792 O O . VAL A 1 101 ? 4.595 -13.476 -8.280 1.00 93.81 101 VAL A O 1
ATOM 795 N N . SER A 1 102 ? 6.800 -13.280 -7.856 1.00 92.12 102 SER A N 1
ATOM 796 C CA . SER A 1 102 ? 6.950 -14.539 -7.123 1.00 92.12 102 SER A CA 1
ATOM 797 C C . SER A 1 102 ? 6.941 -14.398 -5.596 1.00 92.12 102 SER A C 1
ATOM 799 O O . SER A 1 102 ? 6.738 -15.395 -4.912 1.00 92.12 102 SER A O 1
ATOM 801 N N . ASP A 1 103 ? 7.185 -13.204 -5.043 1.00 91.56 103 ASP A N 1
ATOM 802 C CA . ASP A 1 103 ? 7.244 -12.976 -3.590 1.00 91.56 103 ASP A CA 1
ATOM 803 C C . ASP A 1 103 ? 6.709 -11.586 -3.220 1.00 91.56 103 ASP A C 1
ATOM 805 O O . ASP A 1 103 ? 7.009 -10.595 -3.890 1.00 91.56 103 ASP A O 1
ATOM 809 N N . TYR A 1 104 ? 5.944 -11.513 -2.129 1.00 92.00 104 TYR A N 1
ATOM 810 C CA . TYR A 1 104 ? 5.452 -10.262 -1.548 1.00 92.00 104 TYR A CA 1
ATOM 811 C C . TYR A 1 104 ? 5.943 -10.137 -0.108 1.00 92.00 104 TYR A C 1
ATOM 813 O O . TYR A 1 104 ? 6.059 -11.128 0.611 1.00 92.00 104 TYR A O 1
ATOM 821 N N . ARG A 1 105 ? 6.221 -8.910 0.340 1.00 90.94 105 ARG A N 1
ATOM 822 C CA . ARG A 1 105 ? 6.624 -8.627 1.723 1.00 90.94 105 ARG A CA 1
ATOM 823 C C . ARG A 1 105 ? 5.921 -7.370 2.202 1.00 90.94 105 ARG A C 1
ATOM 825 O O . ARG A 1 105 ? 6.008 -6.332 1.554 1.00 90.94 105 ARG A O 1
ATOM 832 N N . TRP A 1 106 ? 5.251 -7.472 3.342 1.00 90.06 106 TRP A N 1
ATOM 833 C CA . TRP A 1 106 ? 4.529 -6.357 3.941 1.00 90.06 106 TRP A CA 1
ATOM 834 C C . TRP A 1 106 ? 5.274 -5.801 5.149 1.00 90.06 106 TRP A C 1
ATOM 836 O O . TRP A 1 106 ? 5.839 -6.539 5.958 1.00 90.06 106 TRP A O 1
ATOM 846 N N . SER A 1 107 ? 5.248 -4.483 5.290 1.00 87.56 107 SER A N 1
ATOM 847 C CA . SER A 1 107 ? 5.741 -3.788 6.473 1.00 87.56 107 SER A CA 1
ATOM 848 C C . SER A 1 107 ? 4.981 -2.494 6.670 1.00 87.56 107 SER A C 1
ATOM 850 O O . SER A 1 107 ? 4.533 -1.884 5.701 1.00 87.56 107 SER A O 1
ATOM 852 N N . TYR A 1 108 ? 4.888 -2.059 7.915 1.00 82.44 108 TYR A N 1
ATOM 853 C CA . TYR A 1 108 ? 4.342 -0.757 8.265 1.00 82.44 108 TYR A CA 1
ATOM 854 C C . TYR A 1 108 ? 5.284 -0.060 9.242 1.00 82.44 108 TYR A C 1
ATOM 856 O O . TYR A 1 108 ? 6.016 -0.712 9.991 1.00 82.44 108 TYR A O 1
ATOM 864 N N . THR A 1 109 ? 5.276 1.269 9.219 1.00 78.75 109 THR A N 1
ATOM 865 C CA . THR A 1 109 ? 6.084 2.094 10.115 1.00 78.75 109 THR A CA 1
ATOM 866 C C . THR A 1 109 ? 5.157 2.890 11.012 1.00 78.75 109 THR A C 1
ATOM 868 O O . THR A 1 109 ? 4.294 3.618 10.530 1.00 78.75 109 THR A O 1
ATOM 871 N N . GLN A 1 110 ? 5.348 2.759 12.319 1.00 67.38 110 GLN A N 1
ATOM 872 C CA . GLN A 1 110 ? 4.591 3.489 13.327 1.00 67.38 110 GLN A CA 1
ATOM 873 C C . GLN A 1 110 ? 5.577 4.096 14.326 1.00 67.38 110 GLN A C 1
ATOM 875 O O . GLN A 1 110 ? 6.449 3.395 14.835 1.00 67.38 110 GLN A O 1
ATOM 880 N N . HIS A 1 111 ? 5.476 5.406 14.571 1.00 73.88 111 HIS A N 1
ATOM 881 C CA . HIS A 1 111 ? 6.375 6.149 15.471 1.00 73.88 111 HIS A CA 1
ATOM 882 C C . HIS A 1 111 ? 7.876 5.877 15.220 1.00 73.88 111 HIS A C 1
ATOM 884 O O . HIS A 1 111 ? 8.653 5.684 16.149 1.00 73.88 111 HIS A O 1
ATOM 890 N N . GLY A 1 112 ? 8.288 5.802 13.949 1.00 82.12 112 GLY A N 1
ATOM 891 C CA . GLY A 1 112 ? 9.684 5.554 13.562 1.00 82.12 112 GLY A CA 1
ATOM 892 C C . GLY A 1 112 ? 10.152 4.097 13.680 1.00 82.12 112 GLY A C 1
ATOM 893 O O . GLY A 1 112 ? 11.267 3.786 13.268 1.00 82.12 112 GLY A O 1
ATOM 894 N N . ARG A 1 113 ? 9.312 3.180 14.174 1.00 74.62 113 ARG A N 1
ATOM 895 C CA . ARG A 1 113 ? 9.597 1.742 14.200 1.00 74.62 113 ARG A CA 1
ATOM 896 C C . ARG A 1 113 ? 8.950 1.057 13.003 1.00 74.62 113 ARG A C 1
ATOM 898 O O . ARG A 1 113 ? 7.728 1.065 12.866 1.00 74.62 113 ARG A O 1
ATOM 905 N N . THR A 1 114 ? 9.765 0.421 12.168 1.00 88.38 114 THR A N 1
ATOM 906 C CA . THR A 1 114 ? 9.281 -0.425 11.070 1.00 88.38 114 THR A CA 1
ATOM 907 C C . THR A 1 114 ? 9.089 -1.854 11.559 1.00 88.38 114 THR A C 1
ATOM 909 O O . THR A 1 114 ? 10.007 -2.467 12.103 1.00 88.38 114 THR A O 1
ATOM 912 N N . VAL A 1 115 ? 7.887 -2.387 11.361 1.00 77.38 115 VAL A N 1
ATOM 913 C CA . VAL A 1 115 ? 7.530 -3.771 11.670 1.00 77.38 115 VAL A CA 1
ATOM 914 C C . VAL A 1 115 ? 7.333 -4.515 10.357 1.00 77.38 115 VAL A C 1
ATOM 916 O O . VAL A 1 115 ? 6.507 -4.131 9.529 1.00 77.38 115 VAL A O 1
ATOM 919 N N . HIS A 1 116 ? 8.097 -5.587 10.165 1.00 82.62 116 HIS A N 1
ATOM 920 C CA . HIS A 1 116 ? 7.922 -6.495 9.036 1.00 82.62 116 HIS A CA 1
ATOM 921 C C . HIS A 1 116 ? 6.897 -7.565 9.399 1.00 82.62 116 HIS A C 1
ATOM 923 O O . HIS A 1 116 ? 7.052 -8.275 10.392 1.00 82.62 116 HIS A O 1
ATOM 929 N N . LEU A 1 117 ? 5.852 -7.678 8.586 1.00 78.25 117 LEU A N 1
ATOM 930 C CA . LEU A 1 117 ? 4.828 -8.696 8.751 1.00 78.25 117 LEU A CA 1
ATOM 931 C C . LEU A 1 117 ? 5.326 -10.015 8.163 1.00 78.25 117 LEU A C 1
ATOM 933 O O . LEU A 1 117 ? 5.925 -10.048 7.085 1.00 78.25 117 LEU A O 1
ATOM 937 N N . ASN A 1 118 ? 5.022 -11.121 8.837 1.00 83.94 118 ASN A N 1
ATOM 938 C CA . ASN A 1 118 ? 5.222 -12.453 8.277 1.00 83.94 118 ASN A CA 1
ATOM 939 C C . ASN A 1 118 ? 4.057 -12.810 7.334 1.00 83.94 118 ASN A C 1
ATOM 941 O O . ASN A 1 118 ? 3.287 -13.728 7.600 1.00 83.94 118 ASN A O 1
ATOM 945 N N . TRP A 1 119 ? 3.881 -12.018 6.273 1.00 83.56 119 TRP A N 1
ATOM 946 C CA . TRP A 1 119 ? 2.798 -12.167 5.299 1.00 83.56 119 TRP A CA 1
ATOM 947 C C . TRP A 1 119 ? 3.338 -12.005 3.879 1.00 83.56 119 TRP A C 1
ATOM 949 O O . TRP A 1 119 ? 4.025 -11.021 3.593 1.00 83.56 119 TRP A O 1
ATOM 959 N N . ARG A 1 120 ? 3.041 -12.973 2.999 1.00 87.19 120 ARG A N 1
ATOM 960 C CA . ARG A 1 120 ? 3.661 -13.090 1.663 1.00 87.19 120 ARG A CA 1
ATOM 961 C C . ARG A 1 120 ? 2.695 -13.116 0.480 1.00 87.19 120 ARG A C 1
ATOM 963 O O . ARG A 1 120 ? 3.095 -13.397 -0.645 1.00 87.19 120 ARG A O 1
ATOM 970 N N . THR A 1 121 ? 1.423 -12.819 0.712 1.00 87.31 121 THR A N 1
ATOM 971 C CA . THR A 1 121 ? 0.414 -12.719 -0.351 1.00 87.31 121 THR A CA 1
ATOM 972 C C . THR A 1 121 ? 0.286 -11.287 -0.862 1.00 87.31 121 THR A C 1
ATOM 974 O O . THR A 1 121 ? 0.582 -10.333 -0.142 1.00 87.31 121 THR A O 1
ATOM 977 N N . HIS A 1 122 ? -0.219 -11.122 -2.087 1.00 88.12 122 HIS A N 1
ATOM 978 C CA . HIS A 1 122 ? -0.482 -9.802 -2.676 1.00 88.12 122 HIS A CA 1
ATOM 979 C C . HIS A 1 122 ? -1.607 -9.015 -1.984 1.00 88.12 122 HIS A C 1
ATOM 981 O O . HIS A 1 122 ? -1.731 -7.815 -2.201 1.00 88.12 122 HIS A O 1
ATOM 987 N N . PHE A 1 123 ? -2.395 -9.667 -1.126 1.00 85.19 123 PHE A N 1
ATOM 988 C CA . PHE A 1 123 ? -3.394 -9.036 -0.276 1.00 85.19 123 PHE A CA 1
ATOM 989 C C . PHE A 1 123 ? -2.989 -9.133 1.197 1.00 85.19 123 PHE A C 1
ATOM 991 O O . PHE A 1 123 ? -2.399 -10.132 1.620 1.00 85.19 123 PHE A O 1
ATOM 998 N N . LEU A 1 124 ? -3.353 -8.124 1.983 1.00 81.12 124 LEU A N 1
ATOM 999 C CA . LEU A 1 124 ? -3.213 -8.093 3.435 1.00 81.12 124 LEU A CA 1
ATOM 1000 C C . LEU A 1 124 ? -4.558 -7.720 4.058 1.00 81.12 124 LEU A C 1
ATOM 1002 O O . LEU A 1 124 ? -5.151 -6.700 3.713 1.00 81.12 124 LEU A O 1
ATOM 1006 N N . ARG A 1 125 ? -5.034 -8.553 4.985 1.00 73.94 125 ARG A N 1
ATOM 1007 C CA . ARG A 1 125 ? -6.241 -8.281 5.771 1.00 73.94 125 ARG A CA 1
ATOM 1008 C C . ARG A 1 125 ? -5.851 -7.616 7.081 1.00 73.94 125 ARG A C 1
ATOM 1010 O O . ARG A 1 125 ? -5.118 -8.206 7.872 1.00 73.94 125 ARG A O 1
ATOM 1017 N N . VAL A 1 126 ? -6.349 -6.407 7.302 1.00 70.81 126 VAL A N 1
ATOM 1018 C CA . VAL A 1 126 ? -6.192 -5.680 8.563 1.00 70.81 126 VAL A CA 1
ATOM 1019 C C . VAL A 1 126 ? -7.501 -5.800 9.333 1.00 70.81 126 VAL A C 1
ATOM 1021 O O . VAL A 1 126 ? -8.532 -5.298 8.889 1.00 70.81 126 VAL A O 1
ATOM 1024 N N . TYR A 1 127 ? -7.455 -6.506 10.459 1.00 57.44 127 TYR A 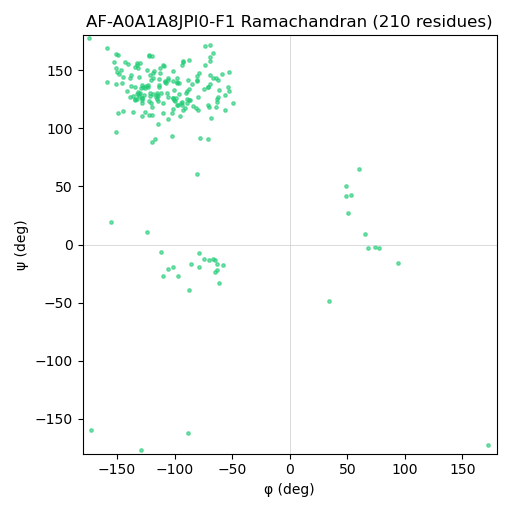N 1
ATOM 1025 C CA . TYR A 1 127 ? -8.593 -6.712 11.356 1.00 57.44 127 TYR A CA 1
ATOM 1026 C C . TYR A 1 127 ? -8.600 -5.649 12.466 1.00 57.44 127 TYR A C 1
ATOM 1028 O O . TYR A 1 127 ? -7.537 -5.159 12.843 1.00 57.44 127 TYR A O 1
ATOM 1036 N N . ASN A 1 128 ? -9.775 -5.354 13.036 1.00 53.44 128 ASN A N 1
ATOM 1037 C CA . ASN A 1 128 ? -9.955 -4.482 14.211 1.00 53.44 128 ASN A CA 1
ATOM 1038 C C . ASN A 1 128 ? -9.459 -3.036 14.027 1.00 53.44 128 ASN A C 1
ATOM 1040 O O . ASN A 1 128 ? -8.541 -2.578 14.707 1.00 53.44 128 ASN A O 1
ATOM 1044 N N . LEU A 1 129 ? -10.092 -2.291 13.121 1.00 60.75 129 LEU A N 1
ATOM 1045 C CA . LEU A 1 129 ? -9.828 -0.861 12.944 1.00 60.75 129 LEU A CA 1
ATOM 1046 C C . LEU A 1 129 ? -10.331 -0.060 14.167 1.00 60.75 129 LEU A C 1
ATOM 1048 O O . LEU A 1 129 ? -11.535 0.023 14.374 1.00 60.75 129 LEU A O 1
ATOM 1052 N N . SER A 1 130 ? -9.375 0.452 14.962 1.00 69.00 130 SER A N 1
ATOM 1053 C CA . SER A 1 130 ? -9.383 1.373 16.132 1.00 69.00 130 SER A CA 1
ATOM 1054 C C . SER A 1 130 ? -10.552 1.364 17.137 1.00 69.00 130 SER A C 1
ATOM 1056 O O . SER A 1 130 ? -10.304 1.291 18.340 1.00 69.00 130 SER A O 1
ATOM 1058 N N . SER A 1 131 ? -11.804 1.405 16.698 1.00 74.44 131 SER A N 1
ATOM 1059 C CA . SER A 1 131 ? -12.984 1.377 17.562 1.00 74.44 131 SER A CA 1
ATOM 1060 C C . SER A 1 131 ? -13.551 -0.051 17.631 1.00 74.44 131 SER A C 1
ATOM 1062 O O . SER A 1 131 ? -13.674 -0.731 16.615 1.00 74.44 131 SER A O 1
ATOM 1064 N N . SER A 1 132 ? -14.000 -0.532 18.793 1.00 76.19 132 SER A N 1
ATOM 1065 C CA . SER A 1 132 ? -14.584 -1.880 18.955 1.00 76.19 132 SER A CA 1
ATOM 1066 C C . SER A 1 132 ? -15.744 -1.918 19.953 1.00 76.19 132 SER A C 1
ATOM 1068 O O . SER A 1 132 ? -15.820 -1.069 20.829 1.00 76.19 132 SER A O 1
ATOM 1070 N N . CYS A 1 133 ? -16.627 -2.914 19.853 1.00 81.69 133 CYS A N 1
ATOM 1071 C CA . CYS A 1 133 ? -17.549 -3.310 20.921 1.00 81.69 133 CYS A CA 1
ATOM 1072 C C . CYS A 1 133 ? -17.507 -4.824 21.074 1.00 81.69 133 CYS A C 1
ATOM 1074 O O . CYS A 1 133 ? -17.639 -5.552 20.094 1.00 81.69 133 CYS A O 1
ATOM 1076 N N . VAL A 1 134 ? -17.325 -5.295 22.303 1.00 81.50 134 VAL A N 1
ATOM 1077 C CA . VAL A 1 134 ? -17.339 -6.719 22.636 1.00 81.50 134 VAL A CA 1
ATOM 1078 C C . VAL A 1 134 ? -18.428 -6.955 23.669 1.00 81.50 134 VAL A C 1
ATOM 1080 O O . VAL A 1 134 ? -18.458 -6.281 24.699 1.00 81.50 134 VAL A O 1
ATOM 1083 N N . VAL A 1 135 ? -19.307 -7.914 23.384 1.00 82.00 135 VAL A N 1
ATOM 1084 C CA . VAL A 1 135 ? -20.357 -8.370 24.299 1.00 82.00 135 VAL A CA 1
ATOM 1085 C C . VAL A 1 135 ? -19.891 -9.680 24.932 1.00 82.00 135 VAL A C 1
ATOM 1087 O O . VAL A 1 135 ? -19.633 -10.659 24.233 1.00 82.00 135 VAL A O 1
ATOM 1090 N N . GLY A 1 136 ? -19.711 -9.672 26.251 1.00 75.88 136 GLY A N 1
ATOM 1091 C CA . GLY A 1 136 ? -19.486 -10.864 27.067 1.00 75.88 136 GLY A CA 1
ATOM 1092 C C . GLY A 1 136 ? -20.806 -11.483 27.539 1.00 75.88 136 GLY A C 1
ATOM 1093 O O . GLY A 1 136 ? -21.870 -11.172 27.022 1.00 75.88 136 GLY A O 1
ATOM 1094 N N . ALA A 1 137 ? -20.758 -12.341 28.563 1.00 77.38 137 ALA A N 1
ATOM 1095 C CA . ALA A 1 137 ? -21.951 -13.046 29.050 1.00 77.38 137 ALA A CA 1
ATOM 1096 C C . ALA A 1 137 ? -23.070 -12.116 29.578 1.00 77.38 137 ALA A C 1
ATOM 1098 O O . ALA A 1 137 ? -24.245 -12.452 29.466 1.00 77.38 137 ALA A O 1
ATOM 1099 N N . SER A 1 138 ? -22.727 -10.967 30.173 1.00 83.94 138 SER A N 1
ATOM 1100 C CA . SER A 1 138 ? -23.699 -9.948 30.630 1.00 83.94 138 SER A CA 1
ATOM 1101 C C . SER A 1 138 ? -23.086 -8.545 30.708 1.00 83.94 138 SER A C 1
ATOM 1103 O O . SER A 1 138 ? -23.566 -7.679 31.435 1.00 83.94 138 SER A O 1
ATOM 1105 N N . GLU A 1 139 ? -21.974 -8.316 30.015 1.00 88.12 139 GLU A N 1
ATOM 1106 C CA . GLU A 1 139 ? -21.213 -7.070 30.085 1.00 88.12 139 GLU A CA 1
ATOM 1107 C C . GLU A 1 139 ? -20.768 -6.672 28.684 1.00 88.12 139 GLU A C 1
ATOM 1109 O O . GLU A 1 139 ? -20.289 -7.510 27.922 1.00 88.12 139 GLU A O 1
ATOM 1114 N N . VAL A 1 140 ? -20.903 -5.391 28.356 1.00 88.19 140 VAL A N 1
ATOM 1115 C CA . VAL A 1 140 ? -20.389 -4.815 27.117 1.00 88.19 140 VAL A CA 1
ATOM 1116 C C . VAL A 1 140 ? -19.173 -3.949 27.417 1.00 88.19 140 VAL A C 1
ATOM 1118 O O . VAL A 1 140 ? -19.159 -3.201 28.395 1.00 88.19 140 VAL A O 1
ATOM 1121 N N . LEU A 1 141 ? -18.157 -4.037 26.562 1.00 89.31 141 LEU A N 1
ATOM 1122 C CA . LEU A 1 141 ? -17.031 -3.112 26.529 1.00 89.31 141 LEU A CA 1
ATOM 1123 C C . LEU A 1 141 ? -16.882 -2.556 25.118 1.00 89.31 141 LEU A C 1
ATOM 1125 O O . LEU A 1 141 ? -16.512 -3.274 24.190 1.00 89.31 141 LEU A O 1
ATOM 1129 N N . CYS A 1 142 ? -17.120 -1.260 24.987 1.00 88.50 142 CYS A N 1
ATOM 1130 C CA . CYS A 1 142 ? -16.975 -0.511 23.756 1.00 88.50 142 CYS A CA 1
ATOM 1131 C C . CYS A 1 142 ? -15.841 0.503 23.865 1.00 88.50 142 CYS A C 1
ATOM 1133 O O . CYS A 1 142 ? -15.655 1.124 24.909 1.00 88.50 142 CYS A O 1
ATOM 1135 N N . ARG A 1 143 ? -15.091 0.686 22.781 1.00 89.56 143 ARG A N 1
ATOM 1136 C CA . ARG A 1 143 ? -14.022 1.668 22.613 1.00 89.56 143 ARG A CA 1
ATOM 1137 C C . ARG A 1 143 ? -14.242 2.427 21.311 1.00 89.56 143 ARG A C 1
ATOM 1139 O O . ARG A 1 143 ? -14.446 1.805 20.276 1.00 89.56 143 ARG A O 1
ATOM 1146 N N . CYS A 1 144 ? -14.196 3.749 21.368 1.00 87.12 144 CYS A N 1
ATOM 1147 C CA . CYS A 1 144 ? -14.337 4.646 20.228 1.00 87.12 144 CYS A CA 1
ATOM 1148 C C . CYS A 1 144 ? -13.089 5.526 20.147 1.00 87.12 144 CYS A C 1
ATOM 1150 O O . CYS A 1 144 ? -12.846 6.340 21.040 1.00 87.12 144 CYS A O 1
ATOM 1152 N N . SER A 1 145 ? -12.276 5.319 19.116 1.00 86.44 145 SER A N 1
ATOM 1153 C CA . SER A 1 145 ? -11.033 6.050 18.882 1.00 86.44 145 SER A CA 1
ATOM 1154 C C . SER A 1 145 ? -11.235 7.119 17.815 1.00 86.44 145 SER A C 1
ATOM 1156 O O . SER A 1 145 ? -11.672 6.824 16.705 1.00 86.44 145 SER A O 1
ATOM 1158 N N . VAL A 1 146 ? -10.892 8.358 18.156 1.00 82.62 146 VAL A N 1
ATOM 1159 C CA . VAL A 1 146 ? -11.111 9.558 17.353 1.00 82.62 146 VAL A CA 1
ATOM 1160 C C . VAL A 1 146 ? -9.801 10.325 17.229 1.00 82.62 146 VAL A C 1
ATOM 1162 O O . VAL A 1 146 ? -9.189 10.698 18.231 1.00 82.62 146 VAL A O 1
ATOM 1165 N N . ASP A 1 147 ? -9.382 10.578 15.995 1.00 83.00 147 ASP A N 1
ATOM 1166 C CA . ASP A 1 147 ? -8.279 11.479 15.669 1.00 83.00 147 ASP A CA 1
ATOM 1167 C C . ASP A 1 147 ? -8.865 12.727 15.000 1.00 83.00 147 ASP A C 1
ATOM 1169 O O . ASP A 1 147 ? -9.483 12.647 13.939 1.00 83.00 147 ASP A O 1
ATOM 1173 N N . SER A 1 148 ? -8.773 13.875 15.671 1.00 72.31 148 SER A N 1
ATOM 1174 C CA . SER A 1 148 ? -9.450 15.099 15.239 1.00 72.31 148 SER A CA 1
ATOM 1175 C C . SER A 1 148 ? -8.690 16.346 15.672 1.00 72.31 148 SER A C 1
ATOM 1177 O O . SER A 1 148 ? -8.287 16.456 16.833 1.00 72.31 148 SER A O 1
ATOM 1179 N N . ASN A 1 149 ? -8.604 17.329 14.778 1.00 75.62 149 ASN A N 1
ATOM 1180 C CA . ASN A 1 149 ? -8.032 18.643 15.049 1.00 75.62 149 ASN A CA 1
ATOM 1181 C C . ASN A 1 149 ? -9.025 19.745 14.622 1.00 75.62 149 ASN A C 1
ATOM 1183 O O . ASN A 1 149 ? -9.234 19.899 13.418 1.00 75.62 149 ASN A O 1
ATOM 1187 N N . PRO A 1 150 ? -9.648 20.508 15.545 1.00 89.19 150 PRO A N 1
ATOM 1188 C CA . PRO A 1 150 ? -9.444 20.536 17.000 1.00 89.19 150 PRO A CA 1
ATOM 1189 C C . PRO A 1 150 ? -9.926 19.270 17.726 1.00 89.19 150 PRO A C 1
ATOM 1191 O O . PRO A 1 150 ? -10.754 18.525 17.195 1.00 89.19 150 PRO A O 1
ATOM 1194 N N . LYS A 1 151 ? -9.432 19.050 18.955 1.00 86.50 151 LYS A N 1
ATOM 1195 C CA . LYS A 1 151 ? -9.785 17.890 19.792 1.00 86.50 151 LYS A CA 1
ATOM 1196 C C . LYS A 1 151 ? -11.301 17.805 20.002 1.00 86.50 151 LYS A C 1
ATOM 1198 O O . LYS A 1 151 ? -11.928 18.783 20.405 1.00 86.50 151 LYS A O 1
ATOM 1203 N N . SER A 1 152 ? -11.866 16.636 19.728 1.00 90.50 152 SER A N 1
ATOM 1204 C CA . SER A 1 152 ? -13.295 16.360 19.852 1.00 90.50 152 SER A CA 1
ATOM 1205 C C . SER A 1 152 ? -13.686 15.903 21.260 1.00 90.50 152 SER A C 1
ATOM 1207 O O . SER A 1 152 ? -12.861 15.421 22.038 1.00 90.50 152 SER A O 1
ATOM 1209 N N . ALA A 1 153 ? -14.967 16.056 21.586 1.00 92.88 153 ALA A N 1
ATOM 1210 C CA . ALA A 1 153 ? -15.630 15.377 22.688 1.00 92.88 153 ALA A CA 1
ATOM 1211 C C . ALA A 1 153 ? -16.389 14.161 22.144 1.00 92.88 153 ALA A C 1
ATOM 1213 O O . ALA A 1 153 ? -16.960 14.233 21.055 1.00 92.88 153 ALA A O 1
ATOM 1214 N N . VAL A 1 154 ? -16.408 13.066 22.910 1.00 93.50 154 VAL A N 1
ATOM 1215 C CA . VAL A 1 154 ? -17.136 11.846 22.542 1.00 93.50 154 VAL A CA 1
ATOM 1216 C C . VAL A 1 154 ? -18.308 11.617 23.482 1.00 93.50 154 VAL A C 1
ATOM 1218 O O . VAL A 1 154 ? -18.142 11.639 24.702 1.00 93.50 154 VAL A O 1
ATOM 1221 N N . THR A 1 155 ? -19.481 11.365 22.910 1.00 95.00 155 THR A N 1
ATOM 1222 C CA . THR A 1 155 ? -20.692 10.947 23.626 1.00 95.00 155 THR A CA 1
ATOM 1223 C C . THR A 1 155 ? -21.197 9.610 23.090 1.00 95.00 155 THR A C 1
ATOM 1225 O O . THR A 1 155 ? -20.789 9.155 22.022 1.00 95.00 155 THR A O 1
ATOM 1228 N N . TRP A 1 156 ? -22.064 8.948 23.854 1.00 95.81 156 TRP A N 1
ATOM 1229 C CA . TRP A 1 156 ? -22.543 7.598 23.563 1.00 95.81 156 TRP A CA 1
ATOM 1230 C C . TRP A 1 156 ? -24.068 7.560 23.493 1.00 95.81 156 TRP A C 1
ATOM 1232 O O . TRP A 1 156 ? -24.742 8.300 24.209 1.00 95.81 156 TRP A O 1
ATOM 1242 N N . SER A 1 157 ? -24.604 6.650 22.682 1.00 95.38 157 SER A N 1
ATOM 1243 C CA . SER A 1 157 ? -26.000 6.218 22.730 1.00 95.38 157 SER A CA 1
ATOM 1244 C C . SER A 1 157 ? -26.068 4.701 22.866 1.00 95.38 157 SER A C 1
ATOM 1246 O O . SER A 1 157 ? -25.360 3.985 22.157 1.00 95.38 157 SER A O 1
ATOM 1248 N N . VAL A 1 158 ? -26.924 4.226 23.773 1.00 94.44 158 VAL A N 1
ATOM 1249 C CA . VAL A 1 158 ? -27.292 2.819 23.950 1.00 94.44 158 VAL A CA 1
ATOM 1250 C C . VAL A 1 158 ? -28.795 2.706 23.721 1.00 94.44 158 VAL A C 1
ATOM 1252 O O . VAL A 1 158 ? -29.588 3.328 24.429 1.00 94.44 158 VAL A O 1
ATOM 1255 N N . ASN A 1 159 ? -29.183 1.933 22.712 1.00 92.94 159 ASN A N 1
ATOM 1256 C CA . ASN A 1 159 ? -30.568 1.761 22.279 1.00 92.94 159 ASN A CA 1
ATOM 1257 C C . ASN A 1 159 ? -31.313 3.096 22.100 1.00 92.94 159 ASN A C 1
ATOM 1259 O O . ASN A 1 159 ? -32.366 3.312 22.691 1.00 92.94 159 ASN A O 1
ATOM 1263 N N . GLU A 1 160 ? -30.704 4.022 21.354 1.00 90.88 160 GLU A N 1
ATOM 1264 C CA . GLU A 1 160 ? -31.261 5.354 21.048 1.00 90.88 160 GLU A CA 1
ATOM 1265 C C . GLU A 1 160 ? -31.426 6.285 22.263 1.00 90.88 160 GLU A C 1
ATOM 1267 O O . GLU A 1 160 ? -31.961 7.385 22.153 1.00 90.88 160 GLU A O 1
ATOM 1272 N N . THR A 1 161 ? -30.892 5.894 23.422 1.00 92.75 161 THR A N 1
ATOM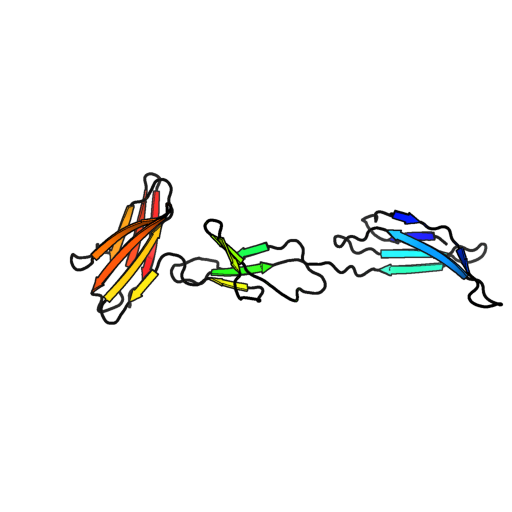 1273 C CA . THR A 1 161 ? -30.920 6.689 24.657 1.00 92.75 161 THR A CA 1
ATOM 1274 C C . THR A 1 161 ? -29.512 6.951 25.182 1.00 92.75 161 THR A C 1
ATOM 1276 O O . THR A 1 161 ? -28.554 6.295 24.769 1.00 92.75 161 THR A O 1
ATOM 1279 N N . ALA A 1 162 ? -29.352 7.935 26.069 1.00 93.88 162 ALA A N 1
ATOM 1280 C CA . ALA A 1 162 ? -28.081 8.140 26.762 1.00 93.88 162 ALA A CA 1
ATOM 1281 C C . ALA A 1 162 ? -27.795 6.956 27.712 1.00 93.88 162 ALA A C 1
ATOM 1283 O O . ALA A 1 162 ? -28.739 6.446 28.327 1.00 93.88 162 ALA A O 1
ATOM 1284 N N . PRO A 1 163 ? -26.527 6.521 27.868 1.00 93.56 163 PRO A N 1
ATOM 1285 C CA . PRO A 1 163 ? -26.178 5.462 28.809 1.00 93.56 163 PRO A CA 1
ATOM 1286 C C . PRO A 1 163 ? -26.676 5.776 30.225 1.00 93.56 163 PRO A C 1
ATOM 1288 O O . PRO A 1 163 ? -26.542 6.900 30.714 1.00 93.56 163 PRO A O 1
ATOM 1291 N N . ARG A 1 164 ? -27.259 4.772 30.883 1.00 91.44 164 ARG A N 1
ATOM 1292 C CA . ARG A 1 164 ? -27.728 4.854 32.274 1.00 91.44 164 ARG A CA 1
ATOM 1293 C C . ARG A 1 164 ? -26.544 4.848 33.259 1.00 91.44 164 ARG A C 1
ATOM 1295 O O . ARG A 1 164 ? -25.407 4.606 32.871 1.00 91.44 164 ARG A O 1
ATOM 1302 N N . GLN A 1 165 ? -26.809 5.114 34.544 1.00 87.50 165 GLN A N 1
ATOM 1303 C CA . GLN A 1 165 ? -25.771 5.227 35.591 1.00 87.50 165 GLN A CA 1
ATOM 1304 C C . GLN A 1 165 ? -24.973 3.935 35.848 1.00 87.50 165 GLN A C 1
ATOM 1306 O O . GLN A 1 165 ? -23.911 3.983 36.457 1.00 87.50 165 GLN A O 1
ATOM 1311 N N . ASP A 1 166 ? -25.471 2.785 35.400 1.00 88.88 166 ASP A N 1
ATOM 1312 C CA . ASP A 1 166 ? -24.790 1.490 35.455 1.00 88.88 166 ASP A CA 1
ATOM 1313 C C . ASP A 1 166 ? -23.733 1.306 34.349 1.00 88.88 166 ASP A C 1
ATOM 1315 O O . ASP A 1 166 ? -22.969 0.338 34.383 1.00 88.88 166 ASP A O 1
ATOM 1319 N N . TYR A 1 167 ? -23.650 2.239 33.394 1.00 92.62 167 TYR A N 1
ATOM 1320 C CA . TYR A 1 167 ? -22.574 2.306 32.411 1.00 92.62 167 TYR A CA 1
ATOM 1321 C C . TYR A 1 167 ? -21.466 3.255 32.876 1.00 92.62 167 TYR A C 1
ATOM 1323 O O . TYR A 1 167 ? -21.662 4.453 33.067 1.00 92.62 167 TYR A O 1
ATOM 1331 N N . ASN A 1 168 ? -20.256 2.721 32.980 1.00 93.50 168 ASN A N 1
ATOM 1332 C CA . ASN A 1 168 ? -19.037 3.472 33.217 1.00 93.50 168 ASN A CA 1
ATOM 1333 C C . ASN A 1 168 ? -18.443 3.958 31.895 1.00 93.50 168 ASN A C 1
ATOM 1335 O O . ASN A 1 168 ? -18.135 3.163 31.004 1.00 93.50 168 ASN A O 1
ATOM 1339 N N . MET A 1 169 ? -18.228 5.269 31.798 1.00 94.44 169 MET A N 1
ATOM 1340 C CA . MET A 1 169 ? -17.575 5.906 30.658 1.00 94.44 169 MET A CA 1
ATOM 1341 C C . MET A 1 169 ? -16.230 6.491 31.078 1.00 94.44 169 MET A C 1
ATOM 1343 O O . MET A 1 169 ? -16.123 7.126 32.126 1.00 94.44 169 MET A O 1
ATOM 1347 N N . SER A 1 170 ? -15.207 6.318 30.251 1.00 94.50 170 SER A N 1
ATOM 1348 C CA . SER A 1 170 ? -13.899 6.939 30.459 1.00 94.50 170 SER A CA 1
ATOM 1349 C C . SER A 1 170 ? -13.313 7.419 29.140 1.00 94.50 170 SER A C 1
ATOM 1351 O O . SER A 1 170 ? -13.656 6.908 28.079 1.00 94.50 170 SER A O 1
ATOM 1353 N N . THR A 1 171 ? -12.423 8.405 29.200 1.00 92.12 171 THR A N 1
ATOM 1354 C CA . THR A 1 171 ? -11.766 8.946 28.010 1.00 92.12 171 THR A CA 1
ATOM 1355 C C . THR A 1 171 ? -10.276 9.047 28.263 1.00 92.12 171 THR A C 1
ATOM 1357 O O . THR A 1 171 ? -9.845 9.684 29.223 1.00 92.12 171 THR A O 1
ATOM 1360 N N . THR A 1 172 ? -9.485 8.439 27.388 1.00 89.81 172 THR A N 1
ATOM 1361 C CA . THR A 1 172 ? -8.028 8.557 27.375 1.00 89.81 172 THR A CA 1
ATOM 1362 C C . THR A 1 172 ? -7.587 9.312 26.129 1.00 89.81 172 THR A C 1
ATOM 1364 O O . THR A 1 172 ? -8.277 9.344 25.113 1.00 89.81 172 THR A O 1
ATOM 1367 N N . SER A 1 173 ? -6.447 9.990 26.211 1.00 82.81 173 SER A N 1
ATOM 1368 C CA . SER A 1 173 ? -5.866 10.707 25.081 1.00 82.81 173 SER A CA 1
ATOM 1369 C C . SER A 1 173 ? -4.379 10.416 25.071 1.00 82.81 173 SER A C 1
ATOM 1371 O O . SER A 1 173 ? -3.673 10.789 26.004 1.00 82.81 173 SER A O 1
ATOM 1373 N N . GLU A 1 174 ? -3.925 9.723 24.037 1.00 77.50 174 GLU A N 1
ATOM 1374 C CA . GLU A 1 174 ? -2.531 9.338 23.851 1.00 77.50 174 GLU A CA 1
ATOM 1375 C C . GLU A 1 174 ? -2.116 9.755 22.442 1.00 77.50 174 GLU A C 1
ATOM 1377 O O . GLU A 1 174 ? -2.891 9.597 21.502 1.00 77.50 174 GLU A O 1
ATOM 1382 N N . SER A 1 175 ? -0.931 10.364 22.313 1.00 67.94 175 SER A N 1
ATOM 1383 C CA . SER A 1 175 ? -0.331 10.750 21.022 1.00 67.94 175 SER A CA 1
ATOM 1384 C C . SER A 1 175 ? -1.227 11.559 20.058 1.00 67.94 175 SER A C 1
ATOM 1386 O O . SER A 1 175 ? -1.007 11.542 18.853 1.00 67.94 175 SER A O 1
ATOM 1388 N N . GLY A 1 176 ? -2.201 12.317 20.578 1.00 68.44 176 GLY A N 1
ATOM 1389 C CA . GLY A 1 176 ? -3.142 13.124 19.782 1.00 68.44 176 GLY A CA 1
ATOM 1390 C C . GLY A 1 176 ? -4.462 12.418 19.452 1.00 68.44 176 GLY A C 1
ATOM 1391 O O . GLY A 1 176 ? -5.450 13.095 19.180 1.00 68.44 176 GLY A O 1
ATOM 1392 N N . MET A 1 177 ? -4.525 11.093 19.601 1.00 77.25 177 MET A N 1
ATOM 1393 C CA . MET A 1 177 ? -5.737 10.296 19.419 1.00 77.25 177 MET A CA 1
ATOM 1394 C C . MET A 1 177 ? -6.511 10.184 20.740 1.00 77.25 177 MET A C 1
ATOM 1396 O O . MET A 1 177 ? -5.951 9.896 21.802 1.00 77.25 177 MET A O 1
ATOM 1400 N N . LEU A 1 178 ? -7.820 10.420 20.697 1.00 84.75 178 LEU A N 1
ATOM 1401 C CA . LEU A 1 178 ? -8.728 10.267 21.830 1.00 84.75 178 LEU A CA 1
ATOM 1402 C C . LEU A 1 178 ? -9.390 8.894 21.760 1.00 84.75 178 LEU A C 1
ATOM 1404 O O . LEU A 1 178 ? -9.934 8.533 20.729 1.00 84.75 178 LEU A O 1
ATOM 1408 N N . THR A 1 179 ? -9.370 8.125 22.844 1.00 89.75 179 THR A N 1
ATOM 1409 C CA . THR A 1 179 ? -10.102 6.857 22.946 1.00 89.75 179 THR A CA 1
ATOM 1410 C C . THR A 1 179 ? -11.106 6.946 24.085 1.00 89.75 179 THR A C 1
ATOM 1412 O O . THR A 1 179 ? -10.736 7.006 25.256 1.00 89.75 179 THR A O 1
ATOM 1415 N N . ALA A 1 180 ? -12.390 6.966 23.746 1.00 93.31 180 ALA A N 1
ATOM 1416 C CA . ALA A 1 180 ? -13.482 6.867 24.701 1.00 93.31 180 ALA A CA 1
ATOM 1417 C C . ALA A 1 180 ? -13.837 5.396 24.931 1.00 93.31 180 ALA A C 1
ATOM 1419 O O . ALA A 1 180 ? -13.852 4.609 23.989 1.00 93.31 180 ALA A O 1
ATOM 1420 N N . SER A 1 181 ? -14.156 5.020 26.162 1.00 94.06 181 SER A N 1
ATOM 1421 C CA . SER A 1 181 ? -14.576 3.678 26.549 1.00 94.06 181 SER A CA 1
ATOM 1422 C C . SER A 1 181 ? -15.943 3.739 27.217 1.00 94.06 181 SER A C 1
ATOM 1424 O O . SER A 1 181 ? -16.165 4.595 28.067 1.00 94.06 181 SER A O 1
ATOM 1426 N N . LEU A 1 182 ? -16.826 2.804 26.874 1.00 94.75 182 LEU A N 1
ATOM 1427 C CA . LEU A 1 182 ? -18.121 2.572 27.514 1.00 94.75 182 LEU A CA 1
ATOM 1428 C C . LEU A 1 182 ? -18.148 1.125 28.009 1.00 94.75 182 LEU A C 1
ATOM 1430 O O . LEU A 1 182 ? -17.938 0.201 27.225 1.00 94.75 182 LEU A O 1
ATOM 1434 N N . ARG A 1 183 ? -18.391 0.925 29.302 1.00 94.88 183 ARG A N 1
ATOM 1435 C CA . ARG A 1 183 ? -18.478 -0.395 29.927 1.00 94.88 183 ARG A CA 1
ATOM 1436 C C . ARG A 1 183 ? -19.724 -0.480 30.790 1.00 94.88 183 ARG A C 1
ATOM 1438 O O . ARG A 1 183 ? -19.932 0.403 31.609 1.00 94.88 183 ARG A O 1
ATOM 1445 N N . GLY A 1 184 ? -20.521 -1.530 30.668 1.00 93.19 184 GLY A N 1
ATOM 1446 C CA . GLY A 1 184 ? -21.701 -1.685 31.518 1.00 93.19 184 GLY A CA 1
ATOM 1447 C C . GLY A 1 184 ? -22.404 -3.014 31.325 1.00 93.19 184 GLY A C 1
ATOM 1448 O O . GLY A 1 184 ? -22.003 -3.828 30.492 1.00 93.19 184 GLY A O 1
ATOM 1449 N N . ARG A 1 185 ? -23.458 -3.237 32.108 1.00 92.00 185 ARG A N 1
ATOM 1450 C CA . ARG A 1 185 ? -24.247 -4.464 32.021 1.00 92.00 185 ARG A CA 1
ATOM 1451 C C . ARG A 1 185 ? -25.060 -4.484 30.725 1.00 92.00 185 ARG A C 1
ATOM 1453 O O . ARG A 1 185 ? -25.670 -3.486 30.347 1.00 92.00 185 ARG A O 1
ATOM 1460 N N . MET A 1 186 ? -25.066 -5.619 30.036 1.00 87.94 186 MET A N 1
ATOM 1461 C CA . MET A 1 186 ? -25.812 -5.806 28.793 1.00 87.94 186 MET A CA 1
ATOM 1462 C C . MET A 1 186 ? -26.210 -7.278 28.665 1.00 87.94 186 MET A C 1
ATOM 1464 O O . MET A 1 186 ? -25.407 -8.109 28.256 1.00 87.94 186 MET A O 1
ATOM 1468 N N . ASP A 1 187 ? -27.443 -7.595 29.069 1.00 87.69 187 ASP A N 1
ATOM 1469 C CA . ASP A 1 187 ? -27.965 -8.971 29.056 1.00 87.69 187 ASP A CA 1
ATOM 1470 C C . ASP A 1 187 ? -28.407 -9.416 27.641 1.00 87.69 187 ASP A C 1
ATOM 1472 O O . ASP A 1 187 ? -28.515 -10.610 27.370 1.00 87.69 187 ASP A O 1
ATOM 1476 N N . LYS A 1 188 ? -28.656 -8.463 26.730 1.00 85.25 188 LYS A N 1
ATOM 1477 C CA . LYS A 1 188 ? -28.931 -8.685 25.299 1.00 85.25 188 LYS A CA 1
ATOM 1478 C C . LYS A 1 188 ? -28.186 -7.646 24.455 1.00 85.25 188 LYS A C 1
ATOM 1480 O O . LYS A 1 188 ? -28.081 -6.512 24.923 1.00 85.25 188 LYS A O 1
ATOM 1485 N N . PRO A 1 189 ? -27.709 -7.978 23.242 1.00 84.25 189 PRO A N 1
ATOM 1486 C CA . PRO A 1 189 ? -27.093 -7.012 22.335 1.00 84.25 189 PRO A CA 1
ATOM 1487 C C . PRO A 1 189 ? -28.045 -5.848 22.044 1.00 84.25 189 PRO A C 1
ATOM 1489 O O . PRO A 1 189 ? -29.114 -6.029 21.464 1.00 84.25 189 PRO A O 1
ATOM 1492 N N . LEU A 1 190 ? -27.662 -4.641 22.458 1.00 88.81 190 LEU A N 1
ATOM 1493 C CA . LEU A 1 190 ? -28.377 -3.407 22.128 1.00 88.81 190 LEU A CA 1
ATOM 1494 C C . LEU A 1 190 ? -27.540 -2.572 21.166 1.00 88.81 190 LEU A C 1
ATOM 1496 O O . LEU A 1 190 ? -26.311 -2.631 21.182 1.00 88.81 190 LEU A O 1
ATOM 1500 N N . ARG A 1 191 ? -28.202 -1.731 20.370 1.00 89.44 191 ARG A N 1
ATOM 1501 C CA . ARG A 1 191 ? -27.514 -0.825 19.449 1.00 89.44 191 ARG A CA 1
ATOM 1502 C C . ARG A 1 191 ? -26.641 0.170 20.221 1.00 89.44 191 ARG A C 1
ATOM 1504 O O . ARG A 1 191 ? -27.162 0.881 21.079 1.00 89.44 191 ARG A O 1
ATOM 1511 N N . VAL A 1 192 ? -25.348 0.261 19.904 1.00 91.19 192 VAL A N 1
ATOM 1512 C CA . VAL A 1 192 ? -24.416 1.220 20.531 1.00 91.19 192 VAL A CA 1
ATOM 1513 C C . VAL A 1 192 ? -23.797 2.122 19.472 1.00 91.19 192 VAL A C 1
ATOM 1515 O O . VAL A 1 192 ? -23.275 1.638 18.469 1.00 91.19 192 VAL A O 1
ATOM 1518 N N . ILE A 1 193 ? -23.836 3.433 19.705 1.00 90.44 193 ILE A N 1
ATOM 1519 C CA . ILE A 1 193 ? -23.294 4.461 18.809 1.00 90.44 193 ILE A CA 1
ATOM 1520 C C . ILE A 1 193 ? -22.373 5.380 19.614 1.00 90.44 193 ILE A C 1
ATOM 1522 O O . ILE A 1 193 ? -22.734 5.774 20.725 1.00 90.44 193 ILE A O 1
ATOM 1526 N N . CYS A 1 194 ? -21.215 5.749 19.065 1.00 91.50 194 CYS A N 1
ATOM 1527 C CA . CYS A 1 194 ? -20.430 6.875 19.569 1.00 91.50 194 CYS A CA 1
ATOM 1528 C C . CYS A 1 194 ? -20.553 8.074 18.630 1.00 91.50 194 CYS A C 1
ATOM 1530 O O . CYS A 1 194 ? -20.595 7.919 17.412 1.00 91.50 194 CYS A O 1
ATOM 1532 N N . PHE A 1 195 ? -20.595 9.270 19.205 1.00 92.00 195 PHE A N 1
ATOM 1533 C CA . PHE A 1 195 ? -20.652 10.540 18.491 1.00 92.00 195 PHE A CA 1
ATOM 1534 C C . PHE A 1 195 ? -19.414 11.348 18.840 1.00 92.00 195 PHE A C 1
ATOM 1536 O O . PHE A 1 195 ? -19.112 11.520 20.018 1.00 92.00 195 PHE A O 1
ATOM 1543 N N . ALA A 1 196 ? -18.720 11.858 17.831 1.00 90.69 196 ALA A N 1
ATOM 1544 C CA . ALA A 1 196 ? -17.604 12.773 17.983 1.00 90.69 196 ALA A CA 1
ATOM 1545 C C . ALA A 1 196 ? -18.043 14.180 17.570 1.00 90.69 196 ALA A C 1
ATOM 1547 O O . ALA A 1 196 ? -18.611 14.367 16.496 1.00 90.69 196 ALA A O 1
ATOM 1548 N N . LEU A 1 197 ? -17.769 15.174 18.413 1.00 90.44 197 LEU A N 1
ATOM 1549 C CA . LEU A 1 197 ? -18.098 16.576 18.156 1.00 90.44 197 LEU A CA 1
ATOM 1550 C C . LEU A 1 197 ? -16.876 17.453 18.416 1.00 90.44 197 LEU A C 1
ATOM 1552 O O . LEU A 1 197 ? -16.277 17.379 19.488 1.00 90.44 197 LEU A O 1
ATOM 1556 N N . ASN A 1 198 ? -16.527 18.319 17.472 1.00 88.38 198 ASN A N 1
ATOM 1557 C CA . ASN A 1 198 ? -15.559 19.391 17.688 1.00 88.38 198 ASN A CA 1
ATOM 1558 C C . ASN A 1 198 ? -16.130 20.742 17.228 1.00 88.38 198 ASN A C 1
ATOM 1560 O O . ASN A 1 198 ? -17.281 20.842 16.812 1.00 88.38 198 ASN A O 1
ATOM 1564 N N . ALA A 1 199 ? -15.319 21.797 17.310 1.00 92.25 199 ALA A N 1
ATOM 1565 C CA . ALA A 1 199 ? -15.732 23.145 16.915 1.00 92.25 199 ALA A CA 1
ATOM 1566 C C . ALA A 1 199 ? -16.048 23.300 15.411 1.00 92.25 199 ALA A C 1
ATOM 1568 O O . ALA A 1 199 ? -16.604 24.321 15.020 1.00 92.25 199 ALA A O 1
ATOM 1569 N N . LEU A 1 200 ? -15.667 22.330 14.571 1.00 91.50 200 LEU A N 1
ATOM 1570 C CA . LEU A 1 200 ? -15.826 22.375 13.114 1.00 91.50 200 LEU A CA 1
ATOM 1571 C C . LEU A 1 200 ? -16.956 21.473 12.603 1.00 91.50 200 LEU A C 1
ATOM 1573 O O . LEU A 1 200 ? -17.447 21.697 11.500 1.00 91.50 200 LEU A O 1
ATOM 1577 N N . GLY A 1 201 ? -17.370 20.464 13.370 1.00 85.94 201 GLY A N 1
ATOM 1578 C CA . GLY A 1 201 ? -18.413 19.539 12.945 1.00 85.94 201 GLY A CA 1
ATOM 1579 C C . GLY A 1 201 ? -18.606 18.345 13.872 1.00 85.94 201 GLY A C 1
ATOM 1580 O O . GLY A 1 201 ? -18.035 18.268 14.964 1.00 85.94 201 GLY A O 1
ATOM 1581 N N . ASN A 1 202 ? -19.439 17.412 13.411 1.00 88.19 202 ASN A N 1
ATOM 1582 C CA . ASN A 1 202 ? -19.749 16.161 14.086 1.00 88.19 202 ASN A CA 1
ATOM 1583 C C . ASN A 1 202 ? -19.611 14.958 13.146 1.00 88.19 202 ASN A C 1
ATOM 1585 O O . ASN A 1 202 ? -19.704 15.090 11.929 1.00 88.19 202 ASN A O 1
ATOM 1589 N N . ASP A 1 203 ? -19.395 13.790 13.739 1.00 83.81 203 ASP A N 1
ATOM 1590 C CA . ASP A 1 203 ? -19.488 12.497 13.067 1.00 83.81 203 ASP A CA 1
ATOM 1591 C C . ASP A 1 203 ? -19.946 11.425 14.069 1.00 83.81 203 ASP A C 1
ATOM 1593 O O . ASP A 1 203 ? -19.907 11.638 15.286 1.00 83.81 203 ASP A O 1
ATOM 1597 N N . SER A 1 204 ? -20.416 10.278 13.586 1.00 86.44 204 SER A N 1
ATOM 1598 C CA . SER A 1 204 ? -20.893 9.195 14.447 1.00 86.44 204 SER A CA 1
ATOM 1599 C C . SER A 1 204 ? -20.616 7.817 13.869 1.00 86.44 204 SER A C 1
ATOM 1601 O O . SER A 1 204 ? -20.618 7.627 12.656 1.00 86.44 204 SER A O 1
ATOM 1603 N N . LEU A 1 205 ? -20.429 6.838 14.753 1.00 80.31 205 LEU A N 1
ATOM 1604 C CA . LEU A 1 205 ? -20.111 5.468 14.381 1.00 80.31 205 LEU A CA 1
ATOM 1605 C C . LEU A 1 205 ? -20.959 4.479 15.182 1.00 80.31 205 LEU A C 1
ATOM 1607 O O . LEU A 1 205 ? -20.973 4.506 16.415 1.00 80.31 205 LEU A O 1
ATOM 1611 N N . VAL A 1 206 ? -21.668 3.600 14.471 1.00 83.81 206 VAL A N 1
ATOM 1612 C CA . VAL A 1 206 ? -22.401 2.478 15.070 1.00 83.81 206 VAL A CA 1
ATOM 1613 C C . VAL A 1 206 ? -21.400 1.366 15.375 1.00 83.81 206 VAL A C 1
ATOM 1615 O O . VAL A 1 206 ? -20.805 0.808 14.457 1.00 83.81 206 VAL A O 1
ATOM 1618 N N . LEU A 1 207 ? -21.224 1.046 16.658 1.00 79.56 207 LEU A N 1
ATOM 1619 C CA . LEU A 1 207 ? -20.265 0.041 17.113 1.00 79.56 207 LEU A CA 1
ATOM 1620 C C . LEU A 1 207 ? -20.876 -1.343 17.351 1.00 79.56 207 LEU A C 1
ATOM 1622 O O . LEU A 1 207 ? -20.166 -2.346 17.298 1.00 79.56 207 LEU A O 1
ATOM 1626 N N . LEU A 1 208 ? -22.169 -1.393 17.666 1.00 80.50 208 LEU A N 1
ATOM 1627 C CA . LEU A 1 208 ? -22.909 -2.626 17.908 1.00 80.50 208 LEU A CA 1
ATOM 1628 C C . LEU A 1 208 ? -24.308 -2.477 17.313 1.00 80.50 208 LEU A C 1
ATOM 1630 O O . LEU A 1 208 ? -24.965 -1.460 17.545 1.00 80.50 208 LEU A O 1
ATOM 1634 N N . GLN A 1 209 ? -24.750 -3.477 16.554 1.00 80.06 209 GLN A N 1
ATOM 1635 C CA . GLN A 1 209 ? -26.136 -3.600 16.111 1.00 80.06 209 GLN A CA 1
ATOM 1636 C C . GLN A 1 209 ? -26.930 -4.302 17.224 1.00 80.06 209 GLN A C 1
ATOM 1638 O O . GLN A 1 209 ? -26.408 -5.221 17.852 1.00 80.06 209 GLN A O 1
ATOM 1643 N N . GLY A 1 210 ? -28.149 -3.843 17.512 1.00 72.31 210 GLY A N 1
ATOM 1644 C CA . GLY A 1 210 ? -29.030 -4.559 18.439 1.00 72.31 210 GLY A CA 1
ATOM 1645 C C . GLY A 1 210 ? -29.594 -5.823 17.794 1.00 72.31 210 GLY A C 1
ATOM 1646 O O . GLY A 1 210 ? -29.699 -5.874 16.567 1.00 72.31 210 GLY A O 1
ATOM 1647 N N . ASP A 1 211 ? -29.960 -6.805 18.615 1.00 72.00 211 ASP A N 1
ATOM 1648 C CA . ASP A 1 211 ? -30.813 -7.907 18.159 1.00 72.00 211 ASP A CA 1
ATOM 1649 C C . ASP A 1 211 ? -32.230 -7.361 17.887 1.00 72.00 211 ASP A C 1
ATOM 1651 O O . ASP A 1 211 ? -32.718 -6.524 18.654 1.00 72.00 211 ASP A O 1
ATOM 1655 N N . GLU A 1 212 ? -32.861 -7.802 16.791 1.00 57.22 212 GLU A N 1
ATOM 1656 C CA . GLU A 1 212 ? -34.279 -7.515 16.489 1.00 57.22 212 GLU A CA 1
ATOM 1657 C C . GLU A 1 212 ? -35.238 -8.161 17.504 1.00 57.22 212 GLU A C 1
ATOM 1659 O O . GLU A 1 212 ? -34.993 -9.317 17.930 1.00 57.22 212 GLU A O 1
#

Secondary structure (DSSP, 8-state):
-EEEE-SSSPPEEEEEPPPEEEEEETTEEEEE--EEEE--TTS--EEEEEE--TTSPPEEEEEEPP--EEEEEEEEEE--S---TTPPEEEEEEEEEESPP-----EEEETTEEEE-S--SSEEEE---S-EEEE-SSEEEEEEEEE-SSPPEEEEEETTBPPPTTSEEEEEEETTEEEEEEEEE-SS---EEEEEE-SS-EEEEEEEPPP-

InterPro domains:
  IPR007110 Immunoglobulin-like domain [PS50835] (71-159)
  IPR036179 Immunoglobulin-like domain superfamily [SSF48726] (65-179)

Radius of gyration: 33.22 Å; Cα contacts (8 Å, |Δi|>4): 410; chains: 1; bounding box: 72×46×94 Å

pLDDT: mean 82.51, std 11.36, range [39.31, 95.81]